Protein AF-A0A6A5HH92-F1 (afdb_monomer)

Organism: Caenorhabditis remanei (NCBI:txid31234)

Sequence (355 aa):
MFSQVVAVDRKRSEPITKNFGNFLCYDWSLTINKLDSDNNRELLEFRLFSECTSNVPDSLKLEVEAEISISEYRKYNCSNGCYVNVCRKKHEGEETMFQVEFQIDPNSQFSTIRVDINAIKVVGVPVDYPNFSPTVKLDVGGTIFHTTEQCLEGRIKTHYEIEKYKFKLEHNNKADTDGQVKEMDPVFYDRDPKHFRLILNFLRDGKVGLPDSDKEVEEILEEAKFYDLIELSNYCTDHLSRKSSRNSTPVVDIVQLDIGGTIFKTTKSTLTRFNGMFKTMLDNEISVKKQDFESIFIDRSPKHFDIILNFMRDGDVELPETNRELREVSKEAQYYLLGGLVEKCENYIDNIVVA

Nearest PDB structures (foldseek):
  4uij-assembly4_D  TM=9.312E-01  e=1.491E-09  Homo sapiens
  5fta-assembly1_D  TM=9.202E-01  e=1.328E-09  Homo sapiens
  6ocr-assembly2_F  TM=8.565E-01  e=1.521E-06  Homo sapiens
  6m8r-assembly1_F  TM=8.364E-01  e=3.830E-06  Homo sapiens
  8pnr-assembly2_E  TM=8.504E-01  e=6.079E-06  Homo sapiens

Structure (mmCIF, N/CA/C/O backbone):
data_AF-A0A6A5HH92-F1
#
_entry.id   AF-A0A6A5HH92-F1
#
loop_
_atom_site.group_PDB
_atom_site.id
_atom_site.type_symbol
_atom_site.label_atom_id
_atom_site.label_alt_id
_atom_site.label_comp_id
_atom_site.label_asym_id
_atom_site.label_entity_id
_atom_site.label_seq_id
_atom_site.pdbx_PDB_ins_code
_atom_site.Cartn_x
_atom_site.Cartn_y
_atom_site.Cartn_z
_atom_site.occupancy
_atom_site.B_iso_or_equiv
_atom_site.auth_seq_id
_atom_site.auth_comp_id
_atom_site.auth_asym_id
_atom_site.auth_atom_id
_atom_site.pdbx_PDB_model_num
ATOM 1 N N . MET A 1 1 ? 15.478 10.715 -13.784 1.00 59.47 1 MET A N 1
ATOM 2 C CA . MET A 1 1 ? 15.392 10.428 -15.231 1.00 59.47 1 MET A CA 1
ATOM 3 C C . MET A 1 1 ? 14.868 9.010 -15.419 1.00 59.47 1 MET A C 1
ATOM 5 O O . MET A 1 1 ? 15.337 8.114 -14.729 1.00 59.47 1 MET A O 1
ATOM 9 N N . PHE A 1 2 ? 13.901 8.822 -16.312 1.00 68.12 2 PHE A N 1
ATOM 10 C CA . PHE A 1 2 ? 13.351 7.530 -16.733 1.00 68.12 2 PHE A CA 1
ATOM 11 C C . PHE A 1 2 ? 13.940 7.190 -18.086 1.00 68.12 2 PHE A C 1
ATOM 13 O O . PHE A 1 2 ? 14.070 8.079 -18.917 1.00 68.12 2 PHE A O 1
ATOM 20 N N . SER A 1 3 ? 14.288 5.928 -18.308 1.00 70.94 3 SER A N 1
ATOM 21 C CA . SER A 1 3 ? 14.801 5.453 -19.590 1.00 70.94 3 SER A CA 1
ATOM 22 C C . SER A 1 3 ? 14.057 4.192 -19.983 1.00 70.94 3 SER A C 1
ATOM 24 O O . SER A 1 3 ? 13.930 3.265 -19.180 1.00 70.94 3 SER A O 1
ATOM 26 N N . GLN A 1 4 ? 13.564 4.140 -21.215 1.00 72.50 4 GLN A N 1
ATOM 27 C CA . GLN A 1 4 ? 12.938 2.946 -21.758 1.00 72.50 4 GLN A CA 1
ATOM 28 C C . GLN A 1 4 ? 13.406 2.695 -23.184 1.00 72.50 4 GLN A C 1
ATOM 30 O O . GLN A 1 4 ? 13.544 3.612 -23.990 1.00 72.50 4 GLN A O 1
ATOM 35 N N . VAL A 1 5 ? 13.617 1.422 -23.502 1.00 76.94 5 VAL A N 1
ATOM 36 C CA . VAL A 1 5 ? 13.904 0.976 -24.864 1.00 76.94 5 VAL A CA 1
ATOM 37 C C . VAL A 1 5 ? 12.621 0.441 -25.486 1.00 76.94 5 VAL A C 1
ATOM 39 O O . VAL A 1 5 ? 11.949 -0.424 -24.920 1.00 76.94 5 VAL A O 1
ATOM 42 N N . VAL A 1 6 ? 12.289 0.960 -26.661 1.00 78.69 6 VAL A N 1
ATOM 43 C CA . VAL A 1 6 ? 11.117 0.601 -27.449 1.00 78.69 6 VAL A CA 1
ATOM 44 C C . VAL A 1 6 ? 11.594 0.091 -28.803 1.00 78.69 6 VAL A C 1
ATOM 46 O O . VAL A 1 6 ? 12.287 0.788 -29.540 1.00 78.69 6 VAL A O 1
ATOM 49 N N . ALA A 1 7 ? 11.223 -1.145 -29.129 1.00 80.44 7 ALA A N 1
ATOM 50 C CA . ALA A 1 7 ? 11.380 -1.674 -30.475 1.00 80.44 7 ALA A CA 1
ATOM 51 C C . ALA A 1 7 ? 10.161 -1.267 -31.310 1.00 80.44 7 ALA A C 1
ATOM 53 O O . ALA A 1 7 ? 9.026 -1.586 -30.946 1.00 80.44 7 ALA A O 1
ATOM 54 N N . VAL A 1 8 ? 10.401 -0.569 -32.415 1.00 81.75 8 VAL A N 1
ATOM 55 C CA . VAL A 1 8 ? 9.380 -0.169 -33.385 1.00 81.75 8 VAL A CA 1
ATOM 56 C C . VAL A 1 8 ? 9.476 -1.107 -34.585 1.00 81.75 8 VAL A C 1
ATOM 58 O O . VAL A 1 8 ? 10.502 -1.164 -35.262 1.00 81.75 8 VAL A O 1
ATOM 61 N N . ASP A 1 9 ? 8.422 -1.891 -34.817 1.00 80.50 9 ASP A N 1
ATOM 62 C CA . ASP A 1 9 ? 8.315 -2.749 -36.000 1.00 80.50 9 ASP A CA 1
ATOM 63 C C . ASP A 1 9 ? 7.963 -1.897 -37.220 1.00 80.50 9 ASP A C 1
ATOM 65 O O . ASP A 1 9 ? 6.902 -1.271 -37.263 1.00 80.50 9 ASP A O 1
ATOM 69 N N . ARG A 1 10 ? 8.828 -1.914 -38.239 1.00 73.38 10 ARG A N 1
ATOM 70 C CA . ARG A 1 10 ? 8.655 -1.105 -39.452 1.00 73.38 10 ARG A CA 1
ATOM 71 C C . ARG A 1 10 ? 7.398 -1.467 -40.241 1.00 73.38 10 ARG A C 1
ATOM 73 O O . ARG A 1 10 ? 6.910 -0.627 -40.996 1.00 73.38 10 ARG A O 1
ATOM 80 N N . LYS A 1 11 ? 6.890 -2.698 -40.117 1.00 74.19 11 LYS A N 1
ATOM 81 C CA . LYS A 1 11 ? 5.692 -3.165 -40.837 1.00 74.19 11 LYS A CA 1
ATOM 82 C C . LYS A 1 11 ? 4.394 -2.855 -40.099 1.00 74.19 11 LYS A C 1
ATOM 84 O O . LYS A 1 11 ? 3.320 -3.026 -40.672 1.00 74.19 11 LYS A O 1
ATOM 89 N N . ARG A 1 12 ? 4.476 -2.426 -38.840 1.00 78.94 12 ARG A N 1
ATOM 90 C CA . ARG A 1 12 ? 3.305 -2.107 -38.031 1.00 78.94 12 ARG A CA 1
ATOM 91 C C . ARG A 1 12 ? 2.810 -0.700 -38.363 1.00 78.94 12 ARG A C 1
ATOM 93 O O . ARG A 1 12 ? 3.577 0.255 -38.331 1.00 78.94 12 ARG A O 1
ATOM 100 N N . SER A 1 13 ? 1.519 -0.582 -38.665 1.00 75.62 13 SER A N 1
ATOM 101 C CA . SER A 1 13 ? 0.846 0.701 -38.920 1.00 75.62 13 SER A CA 1
ATOM 102 C C . SER A 1 13 ? 0.138 1.271 -37.689 1.00 75.62 13 SER A C 1
ATOM 104 O O . SER A 1 13 ? -0.263 2.428 -37.689 1.00 75.62 13 SER A O 1
ATOM 106 N N . GLU A 1 14 ? -0.064 0.457 -36.653 1.00 86.19 14 GLU A N 1
ATOM 107 C CA . GLU A 1 14 ? -0.729 0.884 -35.424 1.00 86.19 14 GLU A CA 1
ATOM 108 C C . GLU A 1 14 ? 0.204 1.687 -34.505 1.00 86.19 14 GLU A C 1
ATOM 110 O O . GLU A 1 14 ? 1.391 1.355 -34.406 1.00 86.19 14 GLU A O 1
ATOM 115 N N . PRO A 1 15 ? -0.341 2.663 -33.757 1.00 89.06 15 PRO A N 1
ATOM 116 C CA . PRO A 1 15 ? 0.374 3.347 -32.689 1.00 89.06 15 PRO A CA 1
ATOM 117 C C . PRO A 1 15 ? 0.961 2.391 -31.646 1.00 89.06 15 PRO A C 1
ATOM 119 O O . PRO A 1 15 ? 0.341 1.398 -31.254 1.00 89.06 15 PRO A O 1
ATOM 122 N N . ILE A 1 16 ? 2.149 2.723 -31.146 1.00 88.69 16 ILE A N 1
ATOM 123 C CA . ILE A 1 16 ? 2.786 2.018 -30.033 1.00 88.69 16 ILE A CA 1
ATOM 124 C C . ILE A 1 16 ? 2.658 2.885 -28.788 1.00 88.69 16 ILE A C 1
ATOM 126 O O . ILE A 1 16 ? 3.316 3.917 -28.687 1.00 88.69 16 ILE A O 1
ATOM 130 N N . THR A 1 17 ? 1.863 2.437 -27.819 1.00 86.94 17 THR A N 1
ATOM 131 C CA . THR A 1 17 ? 1.752 3.098 -26.514 1.00 86.94 17 THR A CA 1
ATOM 132 C C . THR A 1 17 ? 2.584 2.371 -25.465 1.00 86.94 17 THR A C 1
ATOM 134 O O . THR A 1 17 ? 2.574 1.139 -25.360 1.00 86.94 17 THR A O 1
ATOM 137 N N . LYS A 1 18 ? 3.320 3.146 -24.675 1.00 81.25 18 LYS A N 1
ATOM 138 C CA . LYS A 1 18 ? 4.134 2.683 -23.559 1.00 81.25 18 LYS A CA 1
ATOM 139 C C . LYS A 1 18 ? 3.818 3.495 -22.317 1.00 81.25 18 LYS A C 1
ATOM 141 O O . LYS A 1 18 ? 4.005 4.705 -22.300 1.00 81.25 18 LYS A O 1
ATOM 146 N N . ASN A 1 19 ? 3.392 2.798 -21.272 1.00 80.62 19 ASN A N 1
ATOM 147 C CA . ASN A 1 19 ? 3.223 3.378 -19.948 1.00 80.62 19 ASN A CA 1
ATOM 148 C C . ASN A 1 19 ? 4.539 3.233 -19.185 1.00 80.62 19 ASN A C 1
ATOM 150 O O . ASN A 1 19 ? 5.087 2.130 -19.095 1.00 80.62 19 ASN A O 1
ATOM 154 N N . PHE A 1 20 ? 5.042 4.339 -18.648 1.00 69.69 20 PHE A N 1
ATOM 155 C CA . PHE A 1 20 ? 6.238 4.352 -17.804 1.00 69.69 20 PHE A CA 1
ATOM 156 C C . PHE A 1 20 ? 5.896 4.247 -16.315 1.00 69.69 20 PHE A C 1
ATOM 158 O O . PHE A 1 20 ? 6.779 3.954 -15.513 1.00 69.69 20 PHE A O 1
ATOM 165 N N . GLY A 1 21 ? 4.616 4.410 -15.966 1.00 66.50 21 GLY A N 1
ATOM 166 C CA . GLY A 1 21 ? 4.120 4.333 -14.596 1.00 66.50 21 GLY A CA 1
ATOM 167 C C . GLY A 1 21 ? 4.255 5.658 -13.851 1.00 66.50 21 GLY A C 1
ATOM 168 O O . GLY A 1 21 ? 4.528 6.700 -14.453 1.00 66.50 21 GLY A O 1
ATOM 169 N N . ASN A 1 22 ? 4.049 5.593 -12.537 1.00 69.69 22 ASN A N 1
ATOM 170 C CA . ASN A 1 22 ? 4.042 6.768 -11.681 1.00 69.69 22 ASN A CA 1
ATOM 171 C C . ASN A 1 22 ? 5.462 7.243 -11.361 1.00 69.69 22 ASN A C 1
ATOM 173 O O . ASN A 1 22 ? 6.289 6.479 -10.859 1.00 69.69 22 ASN A O 1
ATOM 177 N N . PHE A 1 23 ? 5.729 8.522 -11.603 1.00 65.56 23 PHE A N 1
ATOM 178 C CA . PHE A 1 23 ? 6.937 9.198 -11.164 1.00 65.56 23 PHE A CA 1
ATOM 179 C C . PHE A 1 23 ? 6.660 10.653 -10.807 1.00 65.56 23 PHE A C 1
ATOM 181 O O . PHE A 1 23 ? 6.056 11.388 -11.587 1.00 65.56 23 PHE A O 1
ATOM 188 N N . LEU A 1 24 ? 7.166 11.081 -9.644 1.00 66.50 24 LEU A N 1
ATOM 189 C CA . LEU A 1 24 ? 7.018 12.446 -9.132 1.00 66.50 24 LEU A CA 1
ATOM 190 C C . LEU A 1 24 ? 5.562 12.930 -9.104 1.00 66.50 24 LEU A C 1
ATOM 192 O O . LEU A 1 24 ? 5.291 14.083 -9.419 1.00 66.50 24 LEU A O 1
ATOM 196 N N . CYS A 1 25 ? 4.636 12.055 -8.704 1.00 70.69 25 CYS A N 1
ATOM 197 C CA . CYS A 1 25 ? 3.194 12.322 -8.683 1.00 70.69 25 CYS A CA 1
ATOM 198 C C . CYS A 1 25 ? 2.526 12.441 -10.060 1.00 70.69 25 CYS A C 1
ATOM 200 O O . CYS A 1 25 ? 1.400 12.932 -10.130 1.00 70.69 25 CYS A O 1
ATOM 202 N N . TYR A 1 26 ? 3.191 12.020 -11.135 1.00 79.44 26 TYR A N 1
ATOM 203 C CA . TYR A 1 26 ? 2.610 11.979 -12.472 1.00 79.44 26 TYR A CA 1
ATOM 204 C C . TYR A 1 26 ? 2.675 10.567 -13.042 1.00 79.44 26 TYR A C 1
ATOM 206 O O . TYR A 1 26 ? 3.716 9.915 -12.963 1.00 79.44 26 TYR A O 1
ATOM 214 N N . ASP A 1 27 ? 1.587 10.109 -13.648 1.00 82.44 27 ASP A N 1
ATOM 215 C CA . ASP A 1 27 ? 1.601 8.927 -14.501 1.00 82.44 27 ASP A CA 1
ATOM 216 C C . ASP A 1 27 ? 2.043 9.333 -15.904 1.00 82.44 27 ASP A C 1
ATOM 218 O O . ASP A 1 27 ? 1.435 10.190 -16.546 1.00 82.44 27 ASP A O 1
ATOM 222 N N . TRP A 1 28 ? 3.134 8.724 -16.371 1.00 84.81 28 TRP A N 1
ATOM 223 C CA . TRP A 1 28 ? 3.738 9.052 -17.659 1.00 84.81 28 TRP A CA 1
ATOM 224 C C . TRP A 1 28 ? 3.419 7.984 -18.698 1.00 84.81 28 TRP A C 1
ATOM 226 O O . TRP A 1 28 ? 3.597 6.782 -18.459 1.00 84.81 28 TRP A O 1
ATOM 236 N N . SER A 1 29 ? 3.038 8.416 -19.898 1.00 87.94 29 SER A N 1
ATOM 237 C CA . SER A 1 29 ? 2.882 7.521 -21.044 1.00 87.94 29 SER A CA 1
ATOM 238 C C . SER A 1 29 ? 3.353 8.169 -22.339 1.00 87.94 29 SER A C 1
ATOM 240 O O . SER A 1 29 ? 3.260 9.376 -22.517 1.00 87.94 29 SER A O 1
ATOM 242 N N . LEU A 1 30 ? 3.884 7.363 -23.252 1.00 89.88 30 LEU A N 1
ATOM 243 C CA . LEU A 1 30 ? 4.296 7.789 -24.582 1.00 89.88 30 LEU A CA 1
ATOM 244 C C . LEU A 1 30 ? 3.521 7.003 -25.623 1.00 89.88 30 LEU A C 1
ATOM 246 O O . LEU A 1 30 ? 3.488 5.775 -25.579 1.00 89.88 30 LEU A O 1
ATOM 250 N N . THR A 1 31 ? 2.989 7.709 -26.609 1.00 92.00 31 THR A N 1
ATOM 251 C CA . THR A 1 31 ? 2.472 7.112 -27.835 1.00 92.00 31 THR A CA 1
ATOM 252 C C . THR A 1 31 ? 3.370 7.486 -29.005 1.00 92.00 31 THR A C 1
ATOM 254 O O . THR A 1 31 ? 3.710 8.652 -29.189 1.00 92.00 31 THR A O 1
ATOM 257 N N . ILE A 1 32 ? 3.767 6.485 -29.784 1.00 91.56 32 ILE A N 1
ATOM 258 C CA . ILE A 1 32 ? 4.578 6.641 -30.989 1.00 91.56 32 ILE A CA 1
ATOM 259 C C . ILE A 1 32 ? 3.703 6.284 -32.186 1.00 91.56 32 ILE A C 1
ATOM 261 O O . ILE A 1 32 ? 3.254 5.143 -32.307 1.00 91.56 32 ILE A O 1
ATOM 265 N N . ASN A 1 33 ? 3.482 7.251 -33.069 1.00 90.88 33 ASN A N 1
ATOM 266 C CA . ASN A 1 33 ? 2.768 7.068 -34.324 1.00 90.88 33 ASN A CA 1
ATOM 267 C C . ASN A 1 33 ? 3.764 7.061 -35.478 1.00 90.88 33 ASN A C 1
ATOM 269 O O . ASN A 1 33 ? 4.664 7.897 -35.552 1.00 90.88 33 ASN A O 1
ATOM 273 N N . LYS A 1 34 ? 3.569 6.143 -36.417 1.00 88.06 34 LYS A N 1
ATOM 274 C CA . LYS A 1 34 ? 4.311 6.139 -37.670 1.00 88.06 34 LYS A CA 1
ATOM 275 C C . LYS A 1 34 ? 3.571 6.999 -38.689 1.00 88.06 34 LYS A C 1
ATOM 277 O O . LYS A 1 34 ? 2.415 6.712 -38.987 1.00 88.06 34 LYS A O 1
ATOM 282 N N . LEU A 1 35 ? 4.218 8.052 -39.186 1.00 85.94 35 LEU A N 1
ATOM 283 C CA . LEU A 1 35 ? 3.596 8.991 -40.125 1.00 85.94 35 LEU A CA 1
ATOM 284 C C . LEU A 1 35 ? 3.950 8.673 -41.572 1.00 85.94 35 LEU A C 1
ATOM 286 O O . LEU A 1 35 ? 3.063 8.553 -42.411 1.00 85.94 35 LEU A O 1
ATOM 290 N N . ASP A 1 36 ? 5.243 8.534 -41.849 1.00 77.31 36 ASP A N 1
ATOM 291 C CA . ASP A 1 36 ? 5.754 8.229 -43.181 1.00 77.31 36 ASP A CA 1
ATOM 292 C C . ASP A 1 36 ? 7.056 7.432 -43.062 1.00 77.31 36 ASP A C 1
ATOM 294 O O . ASP A 1 36 ? 7.790 7.545 -42.077 1.00 77.31 36 ASP A O 1
ATOM 298 N N . SER A 1 37 ? 7.347 6.589 -44.044 1.00 76.31 37 SER A N 1
ATOM 299 C CA . SER A 1 37 ? 8.629 5.896 -44.116 1.00 76.31 37 SER A CA 1
ATOM 300 C C . SER A 1 37 ? 8.965 5.519 -45.544 1.00 76.31 37 SER A C 1
ATOM 302 O O . SER A 1 37 ? 8.157 4.871 -46.212 1.00 76.31 37 SER A O 1
ATOM 304 N N . ASP A 1 38 ? 10.189 5.822 -45.961 1.00 76.50 38 ASP A N 1
ATOM 305 C CA . ASP A 1 38 ? 10.764 5.322 -47.203 1.00 76.50 38 ASP A CA 1
ATOM 306 C C . ASP A 1 38 ? 11.856 4.270 -46.920 1.00 76.50 38 ASP A C 1
ATOM 308 O O . ASP A 1 38 ? 12.008 3.762 -45.802 1.00 76.50 38 ASP A O 1
ATOM 312 N N . ASN A 1 39 ? 12.604 3.880 -47.955 1.00 71.19 39 ASN A N 1
ATOM 313 C CA . ASN A 1 39 ? 13.634 2.848 -47.828 1.00 71.19 39 ASN A CA 1
ATOM 314 C C . ASN A 1 39 ? 14.791 3.243 -46.894 1.00 71.19 39 ASN A C 1
ATOM 316 O O . ASN A 1 39 ? 15.454 2.349 -46.371 1.00 71.19 39 ASN A O 1
ATOM 320 N N . ASN A 1 40 ? 15.014 4.539 -46.675 1.00 76.50 40 ASN A N 1
ATOM 321 C CA . ASN A 1 40 ? 16.169 5.077 -45.962 1.00 76.50 40 ASN A CA 1
ATOM 322 C C . ASN A 1 40 ? 15.788 5.910 -44.730 1.00 76.50 40 ASN A C 1
ATOM 324 O O . ASN A 1 40 ? 16.674 6.230 -43.934 1.00 76.50 40 ASN A O 1
ATOM 328 N N . ARG A 1 41 ? 14.518 6.303 -44.570 1.00 82.75 41 ARG A N 1
ATOM 329 C CA . ARG A 1 41 ? 14.077 7.218 -43.511 1.00 82.75 41 ARG A CA 1
ATOM 330 C C . ARG A 1 41 ? 12.737 6.836 -42.897 1.00 82.75 41 ARG A C 1
ATOM 332 O O . ARG A 1 41 ? 11.831 6.388 -43.596 1.00 82.75 41 ARG A O 1
ATOM 339 N N . GLU A 1 42 ? 12.613 7.038 -41.585 1.00 86.38 42 GLU A N 1
ATOM 340 C CA . GLU A 1 42 ? 11.361 6.869 -40.832 1.00 86.38 42 GLU A CA 1
ATOM 341 C C . GLU A 1 42 ? 10.979 8.188 -40.173 1.00 86.38 42 GLU A C 1
ATOM 343 O O . GLU A 1 42 ? 11.776 8.740 -39.417 1.00 86.38 42 GLU A O 1
ATOM 348 N N . LEU A 1 43 ? 9.764 8.675 -40.418 1.00 88.81 43 LEU A N 1
ATOM 349 C CA . LEU A 1 43 ? 9.192 9.804 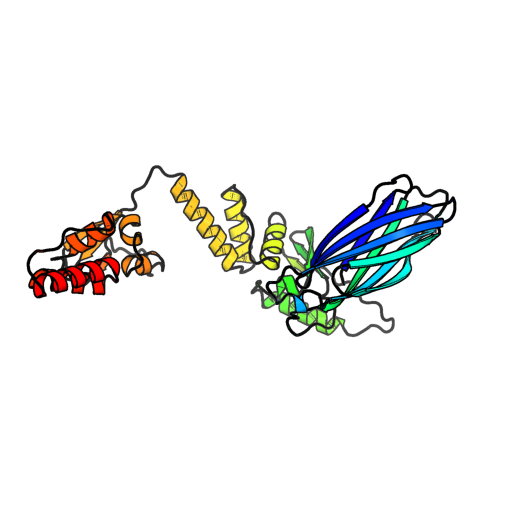-39.699 1.00 88.81 43 LEU A CA 1
ATOM 350 C C . LEU A 1 43 ? 8.213 9.284 -38.647 1.00 88.81 43 LEU A C 1
ATOM 352 O O . LEU A 1 43 ? 7.152 8.733 -38.966 1.00 88.81 43 LEU A O 1
ATOM 356 N N . LEU A 1 44 ? 8.577 9.481 -37.383 1.00 91.00 44 LEU A N 1
ATOM 357 C CA . LEU A 1 44 ? 7.772 9.084 -36.237 1.00 91.00 44 LEU A CA 1
ATOM 358 C C . LEU A 1 44 ? 7.292 10.321 -35.479 1.00 91.00 44 LEU A C 1
ATOM 360 O O . LEU A 1 44 ? 8.058 11.252 -35.232 1.00 91.00 44 LEU A O 1
ATOM 364 N N . GLU A 1 45 ? 6.027 10.310 -35.082 1.00 93.62 45 GLU A N 1
ATOM 365 C CA . GLU A 1 45 ? 5.443 11.271 -34.153 1.00 93.62 45 GLU A CA 1
ATOM 366 C C . GLU A 1 45 ? 5.422 10.675 -32.750 1.00 93.62 45 GLU A C 1
ATOM 368 O O . GLU A 1 45 ? 4.952 9.562 -32.534 1.00 93.62 45 GLU A O 1
ATOM 373 N N . PHE A 1 46 ? 5.907 11.444 -31.792 1.00 92.62 46 PHE A N 1
ATOM 374 C CA . PHE A 1 46 ? 5.941 11.118 -30.380 1.00 92.62 46 PHE A CA 1
ATOM 375 C C . PHE A 1 46 ? 4.952 12.022 -29.659 1.00 92.62 46 PHE A C 1
ATOM 377 O O . PHE A 1 46 ? 4.993 13.240 -29.829 1.00 92.62 46 PHE A O 1
ATOM 384 N N . ARG A 1 47 ? 4.084 11.427 -28.842 1.00 94.31 47 ARG A N 1
ATOM 385 C CA . ARG A 1 47 ? 3.171 12.124 -27.933 1.00 94.31 47 ARG A CA 1
ATOM 386 C C . ARG A 1 47 ? 3.438 11.655 -26.521 1.00 94.31 47 ARG A C 1
ATOM 388 O O . ARG A 1 47 ? 3.165 10.495 -26.208 1.00 94.31 47 ARG A O 1
ATOM 395 N N . LEU A 1 48 ? 4.026 12.520 -25.707 1.00 91.69 48 LEU A N 1
ATOM 396 C CA . LEU A 1 48 ? 4.226 12.260 -24.290 1.00 91.69 48 LEU A CA 1
ATOM 397 C C . LEU A 1 48 ? 3.068 12.856 -23.499 1.00 91.69 48 LEU A C 1
ATOM 399 O O . LEU A 1 48 ? 2.741 14.022 -23.690 1.00 91.69 48 LEU A O 1
ATOM 403 N N . PHE A 1 49 ? 2.517 12.060 -22.593 1.00 91.75 49 PHE A N 1
ATOM 404 C CA . PHE A 1 49 ? 1.476 12.442 -21.656 1.00 91.75 49 PHE A CA 1
ATOM 405 C C . PHE A 1 49 ? 1.997 12.349 -20.226 1.00 91.75 49 PHE A C 1
ATOM 407 O O . PHE A 1 49 ? 2.741 11.420 -19.886 1.00 91.75 49 PHE A O 1
ATOM 414 N N . SER A 1 50 ? 1.556 13.282 -19.391 1.00 89.12 50 SER A N 1
ATOM 415 C CA . SER A 1 50 ? 1.768 13.272 -17.948 1.00 89.12 50 SER A CA 1
ATOM 416 C C . SER A 1 50 ? 0.491 13.678 -17.225 1.00 89.12 50 SER A C 1
ATOM 418 O O . SER A 1 50 ? 0.030 14.809 -17.372 1.0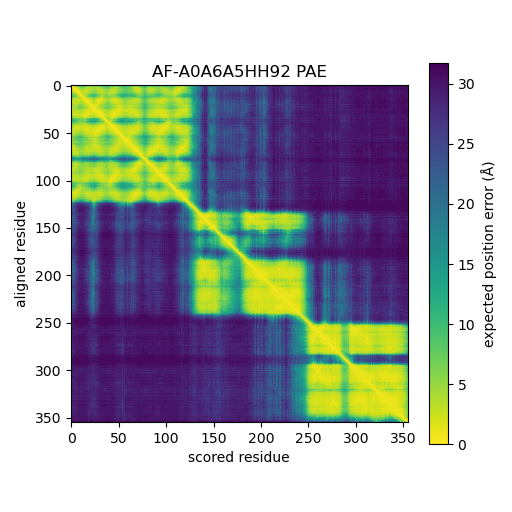0 89.12 50 SER A O 1
ATOM 420 N N . GLU A 1 51 ? -0.042 12.781 -16.402 1.00 87.12 51 GLU A N 1
ATOM 421 C CA . GLU A 1 51 ? -1.271 13.005 -15.639 1.00 87.12 51 GLU A CA 1
ATOM 422 C C . GLU A 1 51 ? -0.963 13.087 -14.141 1.00 87.12 51 GLU A C 1
ATOM 424 O O . GLU A 1 51 ? -0.393 12.157 -13.573 1.00 87.12 51 GLU A O 1
ATOM 429 N N . CYS A 1 52 ? -1.317 14.197 -13.483 1.00 82.38 52 CYS A N 1
ATOM 430 C CA . CYS A 1 52 ? -1.055 14.370 -12.053 1.00 82.38 52 CYS A CA 1
ATOM 431 C C . CYS A 1 52 ? -1.956 13.453 -11.213 1.00 82.38 52 CYS A C 1
ATOM 433 O O . CYS A 1 52 ? -3.175 13.618 -11.187 1.00 82.38 52 CYS A O 1
ATOM 435 N N . THR A 1 53 ? -1.355 12.542 -10.450 1.00 75.31 53 THR A N 1
ATOM 436 C CA . THR A 1 53 ? -2.062 11.602 -9.565 1.00 75.31 53 THR A CA 1
ATOM 437 C C . THR A 1 53 ? -2.243 12.132 -8.140 1.00 75.31 53 THR A C 1
ATOM 439 O O . THR A 1 53 ? -2.811 11.448 -7.288 1.00 75.31 53 THR A O 1
ATOM 442 N N . SER A 1 54 ? -1.728 13.328 -7.844 1.00 70.00 54 SER A N 1
ATOM 443 C CA . SER A 1 54 ? -1.772 13.931 -6.510 1.00 70.00 54 SER A CA 1
ATOM 444 C C . SER A 1 54 ? -3.013 14.790 -6.288 1.00 70.00 54 SER A C 1
ATOM 446 O O . SER A 1 54 ? -3.508 15.471 -7.185 1.00 70.00 54 SER A O 1
ATOM 448 N N . ASN A 1 55 ? -3.490 14.811 -5.041 1.00 69.44 55 ASN A N 1
ATOM 449 C CA . ASN A 1 55 ? -4.639 15.618 -4.634 1.00 69.44 55 ASN A CA 1
ATOM 450 C C . ASN A 1 55 ? -4.223 17.081 -4.373 1.00 69.44 55 ASN A C 1
ATOM 452 O O . ASN A 1 55 ? -4.120 17.518 -3.227 1.00 69.44 55 ASN A O 1
ATOM 456 N N . VAL A 1 56 ? -3.918 17.811 -5.450 1.00 67.75 56 VAL A N 1
ATOM 457 C CA . VAL A 1 56 ? -3.519 19.232 -5.451 1.00 67.75 56 VAL A CA 1
ATOM 458 C C . VAL A 1 56 ? -4.517 20.084 -6.257 1.00 67.75 56 VAL A C 1
ATOM 460 O O . VAL A 1 56 ? -5.240 19.530 -7.087 1.00 67.75 56 VAL A O 1
ATOM 463 N N . PRO A 1 57 ? -4.586 21.416 -6.047 1.00 73.06 57 PRO A N 1
ATOM 464 C CA . PRO A 1 57 ? -5.441 22.306 -6.840 1.00 73.06 57 PRO A CA 1
ATOM 465 C C . PRO A 1 57 ? -5.201 22.179 -8.352 1.00 73.06 57 PRO A C 1
ATOM 467 O O . PRO A 1 57 ? -4.057 22.040 -8.783 1.00 73.06 57 PRO A O 1
ATOM 470 N N . ASP A 1 58 ? -6.255 22.297 -9.165 1.00 74.12 58 ASP A N 1
ATOM 471 C CA . ASP A 1 58 ? -6.176 22.074 -10.621 1.00 74.12 58 ASP A CA 1
ATOM 472 C C . ASP A 1 58 ? -5.180 23.001 -11.330 1.00 74.12 58 ASP A C 1
ATOM 474 O O . ASP A 1 58 ? -4.495 22.576 -12.256 1.00 74.12 58 ASP A O 1
ATOM 478 N N . SER A 1 59 ? -5.011 24.236 -10.844 1.00 74.62 59 SER A N 1
ATOM 479 C CA . SER A 1 59 ? -4.021 25.183 -11.377 1.00 74.62 59 SER A CA 1
ATOM 480 C C . SER A 1 59 ? -2.577 24.696 -11.242 1.00 74.62 59 SER A C 1
ATOM 482 O O . SER A 1 59 ? -1.700 25.184 -11.942 1.00 74.62 59 SER A O 1
ATOM 484 N N . LEU A 1 60 ? -2.320 23.768 -10.319 1.00 70.38 60 LEU A N 1
ATOM 485 C CA . LEU A 1 60 ? -1.002 23.209 -10.051 1.00 70.38 60 LEU A CA 1
ATOM 486 C C . LEU A 1 60 ? -0.804 21.840 -10.718 1.00 70.38 60 LEU A C 1
ATOM 488 O O . LEU A 1 60 ? 0.328 21.428 -10.930 1.00 70.38 60 LEU A O 1
ATOM 492 N N . LYS A 1 61 ? -1.865 21.144 -11.137 1.00 72.94 61 LYS A N 1
ATOM 493 C CA . LYS A 1 61 ? -1.736 19.848 -11.835 1.00 72.94 61 LYS A CA 1
ATOM 494 C C . LYS A 1 61 ? -1.023 19.938 -13.189 1.00 72.94 61 LYS A C 1
ATOM 496 O O . LYS A 1 61 ? -0.632 18.913 -13.730 1.00 72.94 61 LYS A O 1
ATOM 501 N N . LEU A 1 62 ? -0.871 21.146 -13.730 1.00 79.44 62 LEU A N 1
ATOM 502 C CA . LEU A 1 62 ? -0.209 21.406 -15.008 1.00 79.44 62 LEU A CA 1
ATOM 503 C C . LEU A 1 62 ? 1.229 21.920 -14.858 1.00 79.44 62 LEU A C 1
ATOM 505 O O . LEU A 1 62 ? 1.913 22.076 -15.867 1.00 79.44 62 LEU A O 1
ATOM 509 N N . GLU A 1 63 ? 1.725 22.179 -13.641 1.00 80.00 63 GLU A N 1
ATOM 510 C CA . GLU A 1 63 ? 3.112 22.640 -13.474 1.00 80.00 63 GLU A CA 1
ATOM 511 C C . GLU A 1 63 ? 4.074 21.449 -13.406 1.00 80.00 63 GLU A C 1
ATOM 513 O O . GLU A 1 63 ? 4.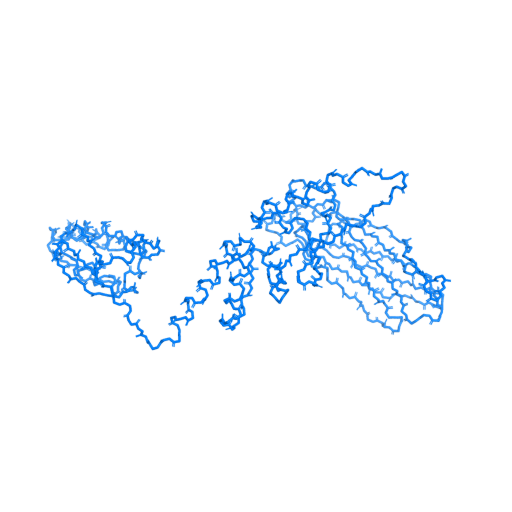646 21.099 -12.368 1.00 80.00 63 GLU A O 1
ATOM 518 N N . VAL A 1 64 ? 4.246 20.834 -14.569 1.00 81.81 64 VAL A N 1
ATOM 519 C CA . VAL A 1 64 ? 5.245 19.814 -14.857 1.00 81.81 64 VAL A CA 1
ATOM 520 C C . VAL A 1 64 ? 6.089 20.266 -16.041 1.00 81.81 64 VAL A C 1
ATOM 522 O O . VAL A 1 64 ? 5.579 20.775 -17.035 1.00 81.81 64 VAL A O 1
ATOM 525 N N . GLU A 1 65 ? 7.395 20.082 -15.913 1.00 80.31 65 GLU A N 1
ATOM 526 C CA . GLU A 1 65 ? 8.404 20.384 -16.912 1.00 80.31 65 GLU A CA 1
ATOM 527 C C . GLU A 1 65 ? 9.382 19.213 -16.980 1.00 80.31 65 GLU A C 1
ATOM 529 O O . GLU A 1 65 ? 9.901 18.778 -15.949 1.00 80.31 65 GLU A O 1
ATOM 534 N N . ALA A 1 66 ? 9.668 18.705 -18.174 1.00 80.62 66 ALA A N 1
ATOM 535 C CA . ALA A 1 66 ? 10.655 17.649 -18.378 1.00 80.62 66 ALA A CA 1
ATOM 536 C C . ALA A 1 66 ? 11.418 17.832 -19.695 1.00 80.62 66 ALA A C 1
ATOM 538 O O . ALA A 1 66 ? 10.969 18.517 -20.606 1.00 80.62 66 ALA A O 1
ATOM 539 N N . GLU A 1 67 ? 12.578 17.199 -19.816 1.00 83.81 67 GLU A N 1
ATOM 540 C CA . GLU A 1 67 ? 13.313 17.057 -21.068 1.00 83.81 67 GLU A CA 1
ATOM 541 C C . GLU A 1 67 ? 13.222 15.613 -21.550 1.00 83.81 67 GLU A C 1
ATOM 543 O O . GLU A 1 67 ? 13.624 14.679 -20.860 1.00 83.81 67 GLU A O 1
ATOM 548 N N . ILE A 1 68 ? 12.715 15.434 -22.758 1.00 85.25 68 ILE A N 1
ATOM 549 C CA . ILE A 1 68 ? 12.655 14.165 -23.462 1.00 85.25 68 ILE A CA 1
ATOM 550 C C . ILE A 1 68 ? 13.854 14.097 -24.392 1.00 85.25 68 ILE A C 1
ATOM 552 O O . ILE A 1 68 ? 14.083 15.009 -25.183 1.00 85.25 68 ILE A O 1
ATOM 556 N N . SER A 1 69 ? 14.602 13.009 -24.332 1.00 83.75 69 SER A N 1
ATOM 557 C CA . SER A 1 69 ? 15.688 12.695 -25.245 1.00 83.75 69 SER A CA 1
ATOM 558 C C . SER A 1 69 ? 15.371 11.396 -25.975 1.00 83.75 69 SER A C 1
ATOM 560 O O . SER A 1 69 ? 15.081 10.377 -25.356 1.00 83.75 69 SER A O 1
ATOM 562 N N . ILE A 1 70 ? 15.424 11.431 -27.302 1.00 85.44 70 ILE A N 1
ATOM 563 C CA . ILE A 1 70 ? 15.212 10.266 -28.154 1.00 85.44 70 ILE A CA 1
ATOM 564 C C . ILE A 1 70 ? 16.547 9.869 -28.752 1.00 85.44 70 ILE A C 1
ATOM 566 O O . ILE A 1 70 ? 17.234 10.697 -29.351 1.00 85.44 70 ILE A O 1
ATOM 570 N N . SER A 1 71 ? 16.907 8.601 -28.593 1.00 81.50 71 SER A N 1
ATOM 571 C CA . SER A 1 71 ? 18.145 8.050 -29.122 1.00 81.50 71 SER A CA 1
ATOM 572 C C . SER A 1 71 ? 17.876 6.824 -29.981 1.00 81.50 71 SER A C 1
ATOM 574 O O . SER A 1 71 ? 17.097 5.948 -29.623 1.00 81.50 71 SER A O 1
ATOM 576 N N . GLU A 1 72 ? 18.560 6.741 -31.108 1.00 83.31 72 GLU A N 1
ATOM 577 C CA . GLU A 1 72 ? 18.479 5.638 -32.056 1.00 83.31 72 GLU A CA 1
ATOM 578 C C . GLU A 1 72 ? 19.646 4.679 -31.838 1.00 83.31 72 GLU A C 1
ATOM 580 O O . GLU A 1 72 ? 20.794 5.117 -31.733 1.00 83.31 72 GLU A O 1
ATOM 585 N N . TYR A 1 73 ? 19.384 3.374 -31.791 1.00 80.31 73 TYR A N 1
ATOM 586 C CA . TYR A 1 73 ? 20.461 2.392 -31.785 1.00 80.31 73 TYR A CA 1
ATOM 587 C C . TYR A 1 73 ? 21.051 2.218 -33.188 1.00 80.31 73 TYR A C 1
ATOM 589 O O . TYR A 1 73 ? 20.382 1.720 -34.093 1.00 80.31 73 TYR A O 1
ATOM 597 N N . ARG A 1 74 ? 22.329 2.565 -33.359 1.00 78.88 74 ARG A N 1
ATOM 598 C CA . ARG A 1 74 ? 23.077 2.375 -34.607 1.00 78.88 74 ARG A CA 1
ATOM 599 C C . ARG A 1 74 ? 24.100 1.267 -34.453 1.00 78.88 74 ARG A C 1
ATOM 601 O O . ARG A 1 74 ? 24.929 1.283 -33.542 1.00 78.88 74 ARG A O 1
ATOM 608 N N . LYS A 1 75 ? 24.051 0.305 -35.372 1.00 72.38 75 LYS A N 1
ATOM 609 C CA . LYS A 1 75 ? 24.975 -0.827 -35.425 1.00 72.38 75 LYS A CA 1
ATOM 610 C C . LYS A 1 75 ? 26.114 -0.514 -36.396 1.00 72.38 75 LYS A C 1
ATOM 612 O O . LYS A 1 75 ? 25.858 -0.175 -37.544 1.00 72.38 75 LYS A O 1
ATOM 617 N N . TYR A 1 76 ? 27.361 -0.635 -35.941 1.00 68.62 76 TYR A N 1
ATOM 618 C CA . TYR A 1 76 ? 28.545 -0.374 -36.774 1.00 68.62 76 TYR A CA 1
ATOM 619 C C . TYR A 1 76 ? 29.140 -1.662 -37.359 1.00 68.62 76 TYR A C 1
ATOM 621 O O . TYR A 1 76 ? 29.762 -1.632 -38.416 1.00 68.62 76 TYR A O 1
ATOM 629 N N . ASN A 1 77 ? 28.969 -2.799 -36.674 1.00 66.38 77 ASN A N 1
ATOM 630 C CA . ASN A 1 77 ? 29.409 -4.127 -37.115 1.00 66.38 77 ASN A CA 1
ATOM 631 C C . ASN A 1 77 ? 28.591 -5.235 -36.413 1.00 66.38 77 ASN A C 1
ATOM 633 O O . ASN A 1 77 ? 27.704 -4.938 -35.617 1.00 66.38 77 ASN A O 1
ATOM 637 N N . CYS A 1 78 ? 28.863 -6.517 -36.690 1.00 57.25 78 CYS A N 1
ATOM 638 C CA . CYS A 1 78 ? 28.059 -7.651 -36.203 1.00 57.25 78 CYS A CA 1
ATOM 639 C C . CYS A 1 78 ? 27.873 -7.712 -34.673 1.00 57.25 78 CYS A C 1
ATOM 641 O O . CYS A 1 78 ? 26.840 -8.224 -34.232 1.00 57.25 78 CYS A O 1
ATOM 643 N N . SER A 1 79 ? 28.810 -7.159 -33.895 1.00 55.53 79 SER A N 1
ATOM 644 C CA . SER A 1 79 ? 28.887 -7.268 -32.431 1.00 55.53 79 SER A CA 1
ATOM 645 C C . SER A 1 79 ? 28.804 -5.935 -31.668 1.00 55.53 79 SER A C 1
ATOM 647 O O . SER A 1 79 ? 28.514 -5.968 -30.476 1.00 55.53 79 SER A O 1
ATOM 649 N N . ASN A 1 80 ? 28.981 -4.777 -32.319 1.00 62.34 80 ASN A N 1
ATOM 650 C CA . ASN A 1 80 ? 29.032 -3.461 -31.670 1.00 62.34 80 ASN A CA 1
ATOM 651 C C . ASN A 1 80 ? 28.035 -2.460 -32.283 1.00 62.34 80 ASN A C 1
ATOM 653 O O . ASN A 1 80 ? 27.923 -2.304 -33.504 1.00 62.34 80 ASN A O 1
ATOM 657 N N . GLY A 1 81 ? 27.376 -1.703 -31.409 1.00 72.12 81 GLY A N 1
ATOM 658 C CA . GLY A 1 81 ? 26.513 -0.571 -31.746 1.00 72.12 81 GLY A CA 1
ATOM 659 C C . GLY A 1 81 ? 26.310 0.338 -30.534 1.00 72.12 81 GLY A C 1
ATOM 660 O O . GLY A 1 81 ? 26.601 -0.068 -29.408 1.00 72.12 81 GLY A O 1
ATOM 661 N N . CYS A 1 82 ? 25.833 1.562 -30.746 1.00 75.69 82 CYS A N 1
ATOM 662 C CA . CYS A 1 82 ? 25.564 2.519 -29.670 1.00 75.69 82 CYS A CA 1
ATOM 663 C C . CYS A 1 82 ? 24.247 3.268 -29.896 1.00 75.69 82 CYS A C 1
ATOM 665 O O . CYS A 1 82 ? 23.698 3.265 -30.995 1.00 75.69 82 CYS A O 1
ATOM 667 N N . TYR A 1 83 ? 23.741 3.909 -28.843 1.00 77.38 83 TYR A N 1
ATOM 668 C CA . TYR A 1 83 ? 22.615 4.830 -28.958 1.00 77.38 83 TYR A CA 1
ATOM 669 C C . TYR A 1 83 ? 23.130 6.227 -29.295 1.00 77.38 83 TYR A C 1
ATOM 671 O O . TYR A 1 83 ? 23.962 6.773 -28.571 1.00 77.38 83 TYR A O 1
ATOM 679 N N . VAL A 1 84 ? 22.618 6.803 -30.375 1.00 75.44 84 VAL A N 1
ATOM 680 C CA . VAL A 1 84 ? 22.917 8.169 -30.804 1.00 75.44 84 VAL A CA 1
ATOM 681 C C . VAL A 1 84 ? 21.692 9.027 -30.534 1.00 75.44 84 VAL A C 1
ATOM 683 O O . VAL A 1 84 ? 20.608 8.707 -31.014 1.00 75.44 84 VAL A O 1
ATOM 686 N N . ASN A 1 85 ? 21.847 10.104 -29.764 1.00 79.69 85 ASN A N 1
ATOM 687 C CA . ASN A 1 85 ? 20.760 11.048 -29.522 1.00 79.69 85 ASN A CA 1
ATOM 688 C C . ASN A 1 85 ? 20.382 11.751 -30.836 1.00 79.69 85 ASN A C 1
ATOM 690 O O . ASN A 1 85 ? 21.243 12.325 -31.502 1.00 79.69 85 ASN A O 1
ATOM 694 N N . VAL A 1 86 ? 19.108 11.674 -31.207 1.00 84.88 86 VAL A N 1
ATOM 695 C CA . VAL A 1 86 ? 18.565 12.247 -32.447 1.00 84.88 86 VAL A CA 1
ATOM 696 C C . VAL A 1 86 ? 17.615 13.407 -32.186 1.00 84.88 86 VAL A C 1
ATOM 698 O O . VAL A 1 86 ? 17.437 14.262 -33.048 1.00 84.88 86 VAL A O 1
ATOM 701 N N . CYS A 1 87 ? 17.004 13.460 -31.003 1.00 85.19 87 CYS A N 1
ATOM 702 C CA . CYS A 1 87 ? 16.104 14.538 -30.637 1.00 85.19 87 CYS A CA 1
ATOM 703 C C . CYS A 1 87 ? 16.171 14.813 -29.141 1.00 85.19 87 CYS A C 1
ATOM 705 O O . CYS A 1 87 ? 16.329 13.903 -28.325 1.00 85.19 87 CYS A O 1
ATOM 707 N N . ARG A 1 88 ? 15.976 16.083 -28.801 1.00 84.94 88 ARG A N 1
ATOM 708 C CA . ARG A 1 88 ? 15.761 16.555 -27.446 1.00 84.94 88 ARG A CA 1
ATOM 709 C C . ARG A 1 88 ? 14.624 17.565 -27.460 1.00 84.94 88 ARG A C 1
ATOM 711 O O . ARG A 1 88 ? 14.665 18.524 -28.233 1.00 84.94 88 ARG A O 1
ATOM 718 N N . LYS A 1 89 ? 13.608 17.350 -26.632 1.00 88.19 89 LYS A N 1
ATOM 719 C CA . LYS A 1 89 ? 12.407 18.180 -26.591 1.00 88.19 89 LYS A CA 1
ATOM 720 C C . LYS A 1 89 ? 11.992 18.461 -25.157 1.00 88.19 89 LYS A C 1
ATOM 722 O O . LYS A 1 89 ? 12.025 17.576 -24.315 1.00 88.19 89 LYS A O 1
ATOM 727 N N . LYS A 1 90 ? 11.583 19.697 -24.895 1.00 86.31 90 LYS A N 1
ATOM 728 C CA . LYS A 1 90 ? 10.996 20.094 -23.619 1.00 86.31 90 LYS A CA 1
ATOM 729 C C . LYS A 1 90 ? 9.511 19.719 -23.591 1.00 86.31 90 LYS A C 1
ATOM 731 O O . LYS A 1 90 ? 8.816 19.985 -24.569 1.00 86.31 90 LYS A O 1
ATOM 736 N N . HIS A 1 91 ? 9.072 19.110 -22.497 1.00 88.44 91 HIS A N 1
ATOM 737 C CA . HIS A 1 91 ? 7.688 18.780 -22.169 1.00 88.44 91 HIS A CA 1
ATOM 738 C C . HIS A 1 91 ? 7.181 19.739 -21.102 1.00 88.44 91 HIS A C 1
ATOM 740 O O . HIS A 1 91 ? 7.862 19.922 -20.094 1.00 88.44 91 HIS A O 1
ATOM 746 N N . GLU A 1 92 ? 6.006 20.319 -21.319 1.00 86.75 92 GLU A N 1
ATOM 747 C CA . GLU A 1 92 ? 5.334 21.213 -20.373 1.00 86.75 92 GLU A CA 1
ATOM 748 C C . GLU A 1 92 ? 3.839 20.880 -20.328 1.00 86.75 92 GLU A C 1
ATOM 750 O O . GLU A 1 92 ? 3.205 20.738 -21.374 1.00 86.75 92 GLU A O 1
ATOM 755 N N . GLY A 1 93 ? 3.268 20.780 -19.127 1.00 86.38 93 GLY A N 1
ATOM 756 C CA . GLY A 1 93 ? 1.840 20.498 -18.953 1.00 86.38 93 GLY A CA 1
ATOM 757 C C . GLY A 1 93 ? 1.459 19.041 -19.224 1.00 86.38 93 GLY A C 1
ATOM 758 O O . GLY A 1 93 ? 2.229 18.128 -18.955 1.00 86.38 93 GLY A O 1
ATOM 759 N N . GLU A 1 94 ? 0.238 18.810 -19.706 1.00 88.31 94 GLU A N 1
ATOM 760 C CA . GLU A 1 94 ? -0.349 17.465 -19.807 1.00 88.31 94 GLU A CA 1
ATOM 761 C C . GLU A 1 94 ? 0.177 16.655 -20.999 1.00 88.31 94 GLU A C 1
ATOM 763 O O . GLU A 1 94 ? 0.442 15.462 -20.864 1.00 88.31 94 GLU A O 1
ATOM 768 N N . GLU A 1 95 ? 0.364 17.289 -22.158 1.00 93.56 95 GLU A N 1
ATOM 769 C CA . GLU A 1 95 ? 0.751 16.618 -23.401 1.00 93.56 95 GLU A CA 1
ATOM 770 C C . GLU A 1 95 ? 1.810 17.426 -24.155 1.00 93.56 95 GLU A C 1
ATOM 772 O O . GLU A 1 95 ? 1.699 18.641 -24.314 1.00 93.56 95 GLU A O 1
ATOM 777 N N . THR A 1 96 ? 2.816 16.738 -24.693 1.00 93.25 96 THR A N 1
ATOM 778 C CA . THR A 1 96 ? 3.744 17.307 -25.674 1.00 93.25 96 THR A CA 1
ATOM 779 C C . THR A 1 96 ? 3.878 16.388 -26.876 1.00 93.25 96 THR A C 1
ATOM 781 O O . THR A 1 96 ? 4.177 15.201 -26.744 1.00 93.25 96 THR A O 1
ATOM 784 N N . MET A 1 97 ? 3.722 16.965 -28.068 1.00 93.88 97 MET A N 1
ATOM 785 C CA . MET A 1 97 ? 3.840 16.264 -29.343 1.00 93.88 97 MET A CA 1
ATOM 786 C C . MET A 1 97 ? 4.996 16.815 -30.182 1.00 93.88 97 MET A C 1
ATOM 788 O O . MET A 1 97 ? 5.218 18.027 -30.254 1.00 93.88 97 MET A O 1
ATOM 792 N N . PHE A 1 98 ? 5.760 15.920 -30.806 1.00 92.44 98 PHE A N 1
ATOM 793 C CA . PHE A 1 98 ? 6.855 16.272 -31.707 1.00 92.44 98 PHE A CA 1
ATOM 794 C C . PHE A 1 98 ? 7.162 15.139 -32.688 1.00 92.44 98 PHE A C 1
ATOM 796 O O . PHE A 1 98 ? 6.841 13.981 -32.445 1.00 92.44 98 PHE A O 1
ATOM 803 N N . GLN A 1 99 ? 7.807 15.474 -33.804 1.00 93.44 99 GLN A N 1
ATOM 804 C CA . GLN A 1 99 ? 8.161 14.520 -34.854 1.00 93.44 99 GLN A CA 1
ATOM 805 C C . GLN A 1 99 ? 9.677 14.416 -34.986 1.00 93.44 99 GLN A C 1
ATOM 807 O O . GLN A 1 99 ? 10.387 15.416 -34.853 1.00 93.44 99 GLN A O 1
ATOM 812 N N . VAL A 1 100 ? 10.168 13.205 -35.233 1.00 90.06 100 VAL A N 1
ATOM 813 C CA . VAL A 1 100 ? 11.596 12.913 -35.380 1.00 90.06 100 VAL A CA 1
ATOM 814 C C . VAL A 1 100 ? 11.802 12.025 -36.597 1.00 90.06 100 VAL A C 1
ATOM 816 O O . VAL A 1 100 ? 11.101 11.030 -36.780 1.00 90.06 100 VAL A O 1
ATOM 819 N N . GLU A 1 101 ? 12.776 12.405 -37.417 1.00 88.62 101 GLU A N 1
ATOM 820 C CA . GLU A 1 101 ? 13.212 11.646 -38.584 1.00 88.62 101 GLU A CA 1
ATOM 821 C C . GLU A 1 101 ? 14.418 10.769 -38.211 1.00 88.62 101 GLU A C 1
ATOM 823 O O . GLU A 1 101 ? 15.391 11.244 -37.620 1.00 88.62 101 GLU A O 1
ATOM 828 N N . PHE A 1 102 ? 14.353 9.489 -38.562 1.00 83.81 102 PHE A N 1
ATOM 829 C CA . PHE A 1 102 ? 15.377 8.481 -38.288 1.00 83.81 102 PHE A CA 1
ATOM 830 C C . PHE A 1 102 ? 16.018 7.995 -39.580 1.00 83.81 102 PHE A C 1
ATOM 832 O O . PHE A 1 102 ? 15.352 7.919 -40.613 1.00 83.81 102 PHE A O 1
ATOM 839 N N . GLN A 1 103 ? 17.303 7.634 -39.523 1.00 77.81 103 GLN A N 1
ATOM 840 C CA . GLN A 1 103 ? 18.000 7.027 -40.656 1.00 77.81 103 GLN A CA 1
ATOM 841 C C . GLN A 1 103 ? 17.940 5.508 -40.533 1.00 77.81 103 GLN A C 1
ATOM 843 O O . GLN A 1 103 ? 18.547 4.930 -39.636 1.00 77.81 103 GLN A O 1
ATOM 848 N N . ILE A 1 104 ? 17.247 4.852 -41.460 1.00 74.31 104 ILE A N 1
ATOM 849 C CA . ILE A 1 104 ? 17.017 3.413 -41.378 1.00 74.31 104 ILE A CA 1
ATOM 850 C C . ILE A 1 104 ? 18.045 2.641 -42.208 1.00 74.31 104 ILE A C 1
ATOM 852 O O . ILE A 1 104 ? 18.310 2.983 -43.359 1.00 74.31 104 ILE A O 1
ATOM 856 N N . ASP A 1 105 ? 18.555 1.536 -41.655 1.00 73.25 105 ASP A N 1
ATOM 857 C CA . ASP A 1 105 ? 19.175 0.477 -42.456 1.00 73.25 105 ASP A CA 1
ATOM 858 C C . ASP A 1 105 ? 18.077 -0.250 -43.256 1.00 73.25 105 ASP A C 1
ATOM 860 O O . ASP A 1 105 ? 17.209 -0.888 -42.643 1.00 73.25 105 ASP A O 1
ATOM 864 N N . PRO A 1 106 ? 18.106 -0.219 -44.603 1.00 69.00 106 PRO A N 1
ATOM 865 C CA . PRO A 1 106 ? 17.097 -0.862 -45.440 1.00 69.00 106 PRO A CA 1
ATOM 866 C C . PRO A 1 106 ? 16.861 -2.338 -45.091 1.00 69.00 106 PRO A C 1
ATOM 868 O O . PRO A 1 106 ? 15.744 -2.826 -45.258 1.00 69.00 106 PRO A O 1
ATOM 871 N N . ASN A 1 107 ? 17.874 -3.026 -44.554 1.00 71.81 107 ASN A N 1
ATOM 872 C CA . ASN A 1 107 ? 17.827 -4.448 -44.218 1.00 71.81 107 ASN A CA 1
ATOM 873 C C . ASN A 1 107 ? 17.309 -4.742 -42.799 1.00 71.81 107 ASN A C 1
ATOM 875 O O . ASN A 1 107 ? 17.065 -5.906 -42.474 1.00 71.81 107 ASN A O 1
ATOM 879 N N . SER A 1 108 ? 17.136 -3.730 -41.940 1.00 72.44 108 SER A N 1
ATOM 880 C CA . SER A 1 108 ? 16.630 -3.932 -40.578 1.00 72.44 108 SER A CA 1
ATOM 881 C C . SER A 1 108 ? 15.106 -4.016 -40.555 1.00 72.44 108 SER A C 1
ATOM 883 O O . SER A 1 108 ? 14.421 -3.170 -41.127 1.00 72.44 108 SER A O 1
ATOM 885 N N . GLN A 1 109 ? 14.551 -5.004 -39.850 1.00 72.00 109 GLN A N 1
ATOM 886 C CA . GLN A 1 109 ? 13.102 -5.125 -39.648 1.00 72.00 109 GLN A CA 1
ATOM 887 C C . GLN A 1 109 ? 12.575 -4.201 -38.535 1.00 72.00 109 GLN A C 1
ATOM 889 O O . GLN A 1 109 ? 11.402 -3.829 -38.552 1.00 72.00 109 GLN A O 1
ATOM 894 N N . PHE A 1 110 ? 13.435 -3.811 -37.592 1.00 74.56 110 PHE A N 1
ATOM 895 C CA . PHE A 1 110 ? 13.059 -3.035 -36.411 1.00 74.56 110 PHE A CA 1
ATOM 896 C C . PHE A 1 110 ? 13.935 -1.791 -36.261 1.00 74.56 110 PHE A C 1
ATOM 898 O O . PHE A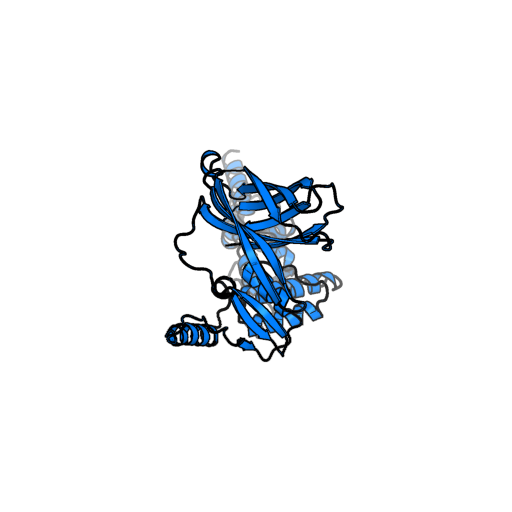 1 110 ? 15.141 -1.839 -36.521 1.00 74.56 110 PHE A O 1
ATOM 905 N N . SER A 1 111 ? 13.331 -0.717 -35.764 1.00 75.81 111 SER A N 1
ATOM 906 C CA . SER A 1 111 ? 14.027 0.467 -35.262 1.00 75.81 111 SER A CA 1
ATOM 907 C C . SER A 1 111 ? 14.042 0.382 -33.732 1.00 75.81 111 SER A C 1
ATOM 909 O O . SER A 1 111 ? 12.988 0.376 -33.095 1.00 75.81 111 SER A O 1
ATOM 911 N N . THR A 1 112 ? 15.222 0.263 -33.118 1.00 80.69 112 THR A N 1
ATOM 912 C CA . THR A 1 112 ? 15.345 0.236 -31.650 1.00 80.69 112 THR A CA 1
ATOM 913 C C . THR A 1 112 ? 15.618 1.641 -31.147 1.00 80.69 112 THR A C 1
ATOM 915 O O . THR A 1 112 ? 16.688 2.204 -31.383 1.00 80.69 112 THR A O 1
ATOM 918 N N . ILE A 1 113 ? 14.647 2.192 -30.431 1.00 83.19 113 ILE A N 1
ATOM 919 C CA . ILE A 1 113 ? 14.662 3.571 -29.960 1.00 83.19 113 ILE A CA 1
ATOM 920 C C . ILE A 1 113 ? 14.743 3.554 -28.439 1.00 83.19 113 ILE A C 1
ATOM 922 O O . ILE A 1 113 ? 14.037 2.801 -27.773 1.00 83.19 113 ILE A O 1
ATOM 926 N N . ARG A 1 114 ? 15.609 4.386 -27.874 1.00 80.12 114 ARG A N 1
ATOM 927 C CA . ARG A 1 114 ? 15.618 4.698 -26.450 1.00 80.12 114 ARG A CA 1
ATOM 928 C C . ARG A 1 114 ? 14.951 6.045 -26.242 1.00 80.12 114 ARG A C 1
ATOM 930 O O . ARG A 1 114 ? 15.289 7.013 -26.917 1.00 80.12 114 ARG A O 1
ATOM 937 N N . VAL A 1 115 ? 14.022 6.080 -25.303 1.00 82.00 115 VAL A N 1
ATOM 938 C CA . VAL A 1 115 ? 13.364 7.296 -24.846 1.00 82.00 115 VAL A CA 1
ATOM 939 C C . VAL A 1 115 ? 13.790 7.540 -23.414 1.00 82.00 115 VAL A C 1
ATOM 941 O O . VAL A 1 115 ? 13.573 6.695 -22.546 1.00 82.00 115 VAL A O 1
ATOM 944 N N . ASP A 1 116 ? 14.394 8.695 -23.189 1.00 76.94 116 ASP A N 1
ATOM 945 C CA . ASP A 1 116 ? 14.818 9.169 -21.883 1.00 76.94 116 ASP A CA 1
ATOM 946 C C . ASP A 1 116 ? 13.963 10.384 -21.503 1.00 76.94 116 ASP A C 1
ATOM 948 O O . ASP A 1 116 ? 13.837 11.316 -22.291 1.00 76.94 116 ASP A O 1
ATOM 952 N N . ILE A 1 117 ? 13.365 10.391 -20.313 1.00 76.19 117 ILE A N 1
ATOM 953 C CA . ILE A 1 117 ? 12.568 11.507 -19.787 1.00 76.19 117 ILE A CA 1
ATOM 954 C C . ILE A 1 117 ? 13.225 11.997 -18.504 1.00 76.19 117 ILE A C 1
ATOM 956 O O . ILE A 1 117 ? 13.366 11.260 -17.524 1.00 76.19 117 ILE A O 1
ATOM 960 N N . ASN A 1 118 ? 13.625 13.257 -18.487 1.00 74.38 118 ASN A N 1
ATOM 961 C CA . ASN A 1 118 ? 14.254 13.892 -17.348 1.00 74.38 118 ASN A CA 1
ATOM 962 C C . ASN A 1 118 ? 13.357 14.999 -16.801 1.00 74.38 118 ASN A C 1
ATOM 964 O O . ASN A 1 118 ? 13.284 16.070 -17.391 1.00 74.38 118 ASN A O 1
ATOM 968 N N . ALA A 1 119 ? 12.670 14.751 -15.686 1.00 69.56 119 ALA A N 1
ATOM 969 C CA . ALA A 1 119 ? 11.873 15.783 -15.032 1.00 69.56 119 ALA A CA 1
ATOM 970 C C . ALA A 1 119 ? 12.768 16.943 -14.563 1.00 69.56 119 ALA A C 1
ATOM 972 O O . ALA A 1 119 ? 13.800 16.722 -13.932 1.00 69.56 119 ALA A O 1
ATOM 973 N N . ILE A 1 120 ? 12.356 18.163 -14.895 1.00 67.56 120 ILE A N 1
ATOM 974 C CA . ILE A 1 120 ? 13.023 19.427 -14.567 1.00 67.56 120 ILE A CA 1
ATOM 975 C C . ILE A 1 120 ? 12.282 20.122 -13.421 1.00 67.56 120 ILE A C 1
ATOM 977 O O . ILE A 1 120 ? 12.908 20.600 -12.478 1.00 67.56 120 ILE A O 1
ATOM 981 N N . LYS A 1 121 ? 10.946 20.165 -13.486 1.00 67.62 121 LYS A N 1
ATOM 982 C CA . LYS A 1 121 ? 10.076 20.805 -12.492 1.00 67.62 121 LYS A CA 1
ATOM 983 C C . LYS A 1 121 ? 8.785 20.003 -12.367 1.00 67.62 121 LYS A C 1
ATOM 985 O O . LYS A 1 121 ? 8.246 19.549 -13.364 1.00 67.62 121 LYS A O 1
ATOM 990 N N . VAL A 1 122 ? 8.281 19.834 -11.154 1.00 69.81 122 VAL A N 1
ATOM 991 C CA . VAL A 1 122 ? 7.000 19.171 -10.869 1.00 69.81 122 VAL A CA 1
ATOM 992 C C . VAL A 1 122 ? 6.352 19.855 -9.672 1.00 69.81 122 VAL A C 1
ATOM 994 O O . VAL A 1 122 ? 7.051 20.385 -8.807 1.00 69.81 122 VAL A O 1
ATOM 997 N N . VAL A 1 123 ? 5.027 19.844 -9.585 1.00 66.06 123 VAL A N 1
ATOM 998 C CA . VAL A 1 123 ? 4.329 20.295 -8.372 1.00 66.06 123 VAL A CA 1
ATOM 999 C C . VAL A 1 123 ? 4.488 19.318 -7.236 1.00 66.06 123 VAL A C 1
ATOM 1001 O O . VAL A 1 123 ? 4.402 18.109 -7.419 1.00 66.06 123 VAL A O 1
ATOM 1004 N N . GLY A 1 124 ? 4.641 19.884 -6.039 1.00 52.91 124 GLY A N 1
ATOM 1005 C CA . GLY A 1 124 ? 4.684 19.106 -4.812 1.00 52.91 124 GLY A CA 1
ATOM 1006 C C . GLY A 1 124 ? 6.026 18.420 -4.604 1.00 52.91 124 GLY A C 1
ATOM 1007 O O . GLY A 1 124 ? 6.046 17.359 -3.995 1.00 52.91 124 GLY A O 1
ATOM 1008 N N . VAL A 1 125 ? 7.124 19.014 -5.097 1.00 44.56 125 VAL A N 1
ATOM 1009 C CA . VAL A 1 125 ? 8.496 18.557 -4.825 1.00 44.56 125 VAL A CA 1
ATOM 1010 C C . VAL A 1 125 ? 8.649 18.330 -3.313 1.00 44.56 125 VAL A C 1
ATOM 1012 O O . VAL A 1 125 ? 8.589 19.306 -2.558 1.00 44.56 125 VAL A O 1
ATOM 1015 N N . PRO A 1 126 ? 8.861 17.091 -2.829 1.00 39.97 126 PRO A N 1
ATOM 1016 C CA . PRO A 1 126 ? 9.530 16.913 -1.554 1.00 39.97 126 PRO A CA 1
ATOM 1017 C C . PRO A 1 126 ? 10.937 17.465 -1.767 1.00 39.97 126 PRO A C 1
ATOM 1019 O O . PRO A 1 126 ? 11.644 17.028 -2.674 1.00 39.97 126 PRO A O 1
ATOM 1022 N N . VAL A 1 127 ? 11.270 18.505 -1.011 1.00 35.25 127 VAL A N 1
ATOM 1023 C CA . VAL A 1 127 ? 12.551 19.211 -1.066 1.00 35.25 127 VAL A CA 1
ATOM 1024 C C . VAL A 1 127 ? 13.706 18.193 -1.074 1.00 35.25 127 VAL A C 1
ATOM 1026 O O . VAL A 1 127 ? 13.689 17.259 -0.279 1.00 35.25 127 VAL A O 1
ATOM 1029 N N . ASP A 1 128 ? 14.668 18.427 -1.975 1.00 38.75 128 ASP A N 1
ATOM 1030 C CA . ASP A 1 128 ? 15.963 17.748 -2.182 1.00 38.75 128 ASP A CA 1
ATOM 1031 C C . ASP A 1 128 ? 16.012 16.536 -3.127 1.00 38.75 128 ASP A C 1
ATOM 1033 O O . ASP A 1 128 ? 15.780 15.416 -2.708 1.00 38.75 128 ASP A O 1
ATOM 1037 N N . TYR A 1 129 ? 16.450 16.762 -4.378 1.00 37.03 129 TYR A N 1
ATOM 1038 C CA . TYR A 1 129 ? 17.434 15.915 -5.086 1.00 37.03 129 TYR A CA 1
ATOM 1039 C C . TYR A 1 129 ? 18.022 16.657 -6.307 1.00 37.03 129 TYR A C 1
ATOM 1041 O O . TYR A 1 129 ? 17.360 16.774 -7.341 1.00 37.03 129 TYR A O 1
ATOM 1049 N N . PRO A 1 130 ? 19.300 17.072 -6.284 1.00 43.41 130 PRO A N 1
ATOM 1050 C CA . PRO A 1 130 ? 20.196 16.810 -7.394 1.00 43.41 130 PRO A CA 1
ATOM 1051 C C . PRO A 1 130 ? 20.745 15.377 -7.256 1.00 43.41 130 PRO A C 1
ATOM 1053 O O . PRO A 1 130 ? 21.111 14.947 -6.167 1.00 43.41 130 PRO A O 1
ATOM 1056 N N . ASN A 1 131 ? 20.861 14.684 -8.388 1.00 37.44 131 ASN A N 1
ATOM 1057 C CA . ASN A 1 131 ? 21.435 13.346 -8.591 1.00 37.44 131 ASN A CA 1
ATOM 1058 C C . ASN A 1 131 ? 20.477 12.157 -8.448 1.00 37.44 131 ASN A C 1
ATOM 1060 O O . ASN A 1 131 ? 19.869 11.904 -7.416 1.00 37.44 131 ASN A O 1
ATOM 1064 N N . PHE A 1 132 ? 20.419 11.398 -9.546 1.00 40.69 132 PHE A N 1
ATOM 1065 C CA . PHE A 1 132 ? 20.065 9.985 -9.596 1.00 40.69 132 PHE A CA 1
ATOM 1066 C C . PHE A 1 132 ? 20.405 9.271 -8.285 1.00 40.69 132 PHE A C 1
ATOM 1068 O O . PHE A 1 132 ? 21.577 9.220 -7.917 1.00 40.69 132 PHE A O 1
ATOM 1075 N N . SER A 1 133 ? 19.423 8.646 -7.637 1.00 42.19 133 SER A N 1
ATOM 1076 C CA . SER A 1 133 ? 19.728 7.620 -6.643 1.00 42.19 133 SER A CA 1
ATOM 1077 C C . SER A 1 133 ? 20.474 6.499 -7.379 1.00 42.19 133 SER A C 1
ATOM 1079 O O . SER A 1 133 ? 19.894 5.909 -8.302 1.00 42.19 133 SER A O 1
ATOM 1081 N N . PRO A 1 134 ? 21.750 6.224 -7.064 1.00 50.38 134 PRO A N 1
ATOM 1082 C CA . PRO A 1 134 ? 22.496 5.177 -7.742 1.00 50.38 134 PRO A CA 1
ATOM 1083 C C . PRO A 1 134 ? 21.749 3.851 -7.591 1.00 50.38 134 PRO A C 1
ATOM 1085 O O . PRO A 1 134 ? 21.214 3.521 -6.527 1.00 50.38 134 PRO A O 1
ATOM 1088 N N . THR A 1 135 ? 21.668 3.094 -8.685 1.00 57.84 135 THR A N 1
ATOM 1089 C CA . THR A 1 135 ? 21.114 1.744 -8.635 1.00 57.84 135 THR A CA 1
ATOM 1090 C C . THR A 1 135 ? 22.047 0.865 -7.811 1.00 57.84 135 THR A C 1
ATOM 1092 O O . THR A 1 135 ? 23.218 0.714 -8.157 1.00 57.84 135 THR A O 1
ATOM 1095 N N . VAL A 1 136 ? 21.531 0.280 -6.737 1.00 71.12 136 VAL A N 1
ATOM 1096 C CA . VAL A 1 136 ? 22.238 -0.657 -5.864 1.00 71.12 136 VAL A CA 1
ATOM 1097 C C . VAL A 1 136 ? 22.015 -2.074 -6.385 1.00 71.12 136 VAL A C 1
ATOM 1099 O O . VAL A 1 136 ? 20.878 -2.462 -6.674 1.00 71.12 136 VAL A O 1
ATOM 1102 N N . LYS A 1 137 ? 23.097 -2.849 -6.494 1.00 76.75 137 LYS A N 1
ATOM 1103 C CA . LYS A 1 137 ? 23.044 -4.285 -6.785 1.00 76.75 137 LYS A CA 1
ATOM 1104 C C . LYS A 1 137 ? 23.144 -5.065 -5.481 1.00 76.75 137 LYS A C 1
ATOM 1106 O O . LYS A 1 137 ? 24.079 -4.858 -4.713 1.00 76.75 137 LYS A O 1
ATOM 1111 N N . LEU A 1 138 ? 22.194 -5.959 -5.246 1.00 81.06 138 LEU A N 1
ATOM 1112 C CA . LEU A 1 138 ? 22.150 -6.835 -4.077 1.00 81.06 138 LEU A CA 1
ATOM 1113 C C . LEU A 1 138 ? 22.254 -8.276 -4.573 1.00 81.06 138 LEU A C 1
ATOM 1115 O O . LEU A 1 138 ? 21.439 -8.692 -5.389 1.00 81.06 138 LEU A O 1
ATOM 1119 N N . ASP A 1 139 ? 23.252 -9.017 -4.120 1.00 78.44 139 ASP A N 1
ATOM 1120 C CA . ASP A 1 139 ? 23.373 -10.452 -4.350 1.00 78.44 139 ASP A CA 1
ATOM 1121 C C . ASP A 1 139 ? 22.759 -11.187 -3.157 1.00 78.44 139 ASP A C 1
ATOM 1123 O O . ASP A 1 139 ? 23.233 -11.043 -2.039 1.00 78.44 139 ASP A O 1
ATOM 1127 N N . VAL A 1 140 ? 21.684 -11.937 -3.369 1.00 83.81 140 VAL A N 1
ATOM 1128 C CA . VAL A 1 140 ? 21.002 -12.701 -2.320 1.00 83.81 140 VAL A CA 1
ATOM 1129 C C . VAL A 1 140 ? 21.125 -14.177 -2.663 1.00 83.81 140 VAL A C 1
ATOM 1131 O O . VAL A 1 140 ? 20.489 -14.651 -3.607 1.00 83.81 140 VAL A O 1
ATOM 1134 N N . GLY A 1 141 ? 22.007 -14.886 -1.957 1.00 80.94 141 GLY A N 1
ATOM 1135 C CA . GLY A 1 141 ? 22.246 -16.317 -2.174 1.00 80.94 141 GLY A CA 1
ATOM 1136 C C . GLY A 1 141 ? 22.677 -16.678 -3.601 1.00 80.94 141 GLY A C 1
ATOM 1137 O O . GLY A 1 141 ? 22.361 -17.769 -4.074 1.00 80.94 141 GLY A O 1
ATOM 1138 N N . GLY A 1 142 ? 23.347 -15.767 -4.316 1.00 78.19 142 GLY A N 1
ATOM 1139 C CA . GLY A 1 142 ? 23.785 -15.932 -5.705 1.00 78.19 142 GLY A CA 1
ATOM 1140 C C . GLY A 1 142 ? 22.848 -15.314 -6.750 1.00 78.19 142 GLY A C 1
ATOM 1141 O O . GLY A 1 142 ? 23.128 -15.402 -7.947 1.00 78.19 142 GLY A O 1
ATOM 1142 N N . THR A 1 143 ? 21.727 -14.706 -6.342 1.00 78.25 143 THR A N 1
ATOM 1143 C CA . THR A 1 143 ? 20.793 -14.023 -7.253 1.00 78.25 143 THR A CA 1
ATOM 1144 C C . THR A 1 143 ? 20.930 -12.511 -7.148 1.00 78.25 143 THR A C 1
ATOM 1146 O O . THR A 1 143 ? 20.754 -11.936 -6.078 1.00 78.25 143 THR A O 1
ATOM 1149 N N . ILE A 1 144 ? 21.168 -11.851 -8.285 1.00 81.56 144 ILE A N 1
ATOM 1150 C CA . ILE A 1 144 ? 21.353 -10.398 -8.341 1.00 81.56 144 ILE A CA 1
ATOM 1151 C C . ILE A 1 144 ? 20.017 -9.663 -8.497 1.00 81.56 144 ILE A C 1
ATOM 1153 O O . ILE A 1 144 ? 19.307 -9.813 -9.494 1.00 81.56 144 ILE A O 1
ATOM 1157 N N . PHE A 1 145 ? 19.732 -8.777 -7.550 1.00 74.50 145 PHE A N 1
ATOM 1158 C CA . PHE A 1 145 ? 18.626 -7.832 -7.560 1.00 74.50 145 PHE A CA 1
ATOM 1159 C C . PHE A 1 145 ? 19.131 -6.407 -7.772 1.00 74.50 145 PHE A C 1
ATOM 1161 O O . PHE A 1 145 ? 20.199 -6.028 -7.297 1.00 74.50 145 PHE A O 1
ATOM 1168 N N . HIS A 1 146 ? 18.331 -5.603 -8.468 1.00 76.31 146 HIS A N 1
ATOM 1169 C CA . HIS A 1 146 ? 18.607 -4.189 -8.709 1.00 76.31 146 HIS A CA 1
ATOM 1170 C C . HIS A 1 146 ? 17.552 -3.345 -7.991 1.00 76.31 146 HIS A C 1
ATOM 1172 O O . HIS A 1 146 ? 16.353 -3.601 -8.126 1.00 76.31 146 HIS A O 1
ATOM 1178 N N . THR A 1 147 ? 17.990 -2.345 -7.233 1.00 71.75 147 THR A N 1
ATOM 1179 C CA . THR A 1 147 ? 17.121 -1.408 -6.507 1.00 71.75 147 THR A CA 1
ATOM 1180 C C . THR A 1 147 ? 17.769 -0.022 -6.441 1.00 71.75 147 THR A C 1
ATOM 1182 O O . THR A 1 147 ? 18.794 0.198 -7.077 1.00 71.75 147 THR A O 1
ATOM 1185 N N . THR A 1 148 ? 17.190 0.929 -5.714 1.00 68.50 148 THR A N 1
ATOM 1186 C CA . THR A 1 148 ? 17.777 2.256 -5.461 1.00 68.50 148 THR A CA 1
ATOM 1187 C C . THR A 1 148 ? 18.109 2.417 -3.982 1.00 68.50 148 THR A C 1
ATOM 1189 O O . THR A 1 148 ? 17.478 1.787 -3.136 1.00 68.50 148 THR A O 1
ATOM 1192 N N . GLU A 1 149 ? 19.073 3.278 -3.657 1.00 65.44 149 GLU A N 1
ATOM 1193 C CA . GLU A 1 149 ? 19.384 3.626 -2.263 1.00 65.44 149 GLU A CA 1
ATOM 1194 C C . GLU A 1 149 ? 18.142 4.147 -1.521 1.00 65.44 149 GLU A C 1
ATOM 1196 O O . GLU A 1 149 ? 17.817 3.658 -0.444 1.00 65.44 149 GLU A O 1
ATOM 1201 N N . GLN A 1 150 ? 17.353 5.004 -2.171 1.00 62.88 150 GLN A N 1
ATOM 1202 C CA . GLN A 1 150 ? 16.093 5.526 -1.636 1.00 62.88 150 GLN A CA 1
ATOM 1203 C C . GLN A 1 150 ? 15.085 4.423 -1.252 1.00 62.88 150 GLN A C 1
ATOM 1205 O O . GLN A 1 150 ? 14.379 4.546 -0.255 1.00 62.88 150 GLN A O 1
ATOM 1210 N N . CYS A 1 151 ? 15.022 3.326 -2.019 1.00 64.25 151 CYS A N 1
ATOM 1211 C CA . CYS A 1 151 ? 14.176 2.170 -1.699 1.00 64.25 151 CYS A CA 1
ATOM 1212 C C . CYS A 1 151 ? 14.622 1.483 -0.394 1.00 64.25 151 CYS A C 1
ATOM 1214 O O . CYS A 1 151 ? 13.802 0.927 0.332 1.00 64.25 151 CYS A O 1
ATOM 1216 N N . LEU A 1 152 ? 15.918 1.531 -0.076 1.00 65.25 152 LEU A N 1
ATOM 1217 C CA . LEU A 1 152 ? 16.491 0.920 1.123 1.00 65.25 152 LEU A CA 1
ATOM 1218 C C . LEU A 1 152 ? 16.427 1.859 2.344 1.00 65.25 152 LEU A C 1
ATOM 1220 O O . LEU A 1 152 ? 16.237 1.385 3.463 1.00 65.25 152 LEU A O 1
ATOM 1224 N N . GLU A 1 153 ? 16.523 3.176 2.132 1.00 58.91 153 GLU A N 1
ATOM 1225 C CA . GLU A 1 153 ? 16.619 4.206 3.183 1.00 58.91 153 GLU A CA 1
ATOM 1226 C C . GLU A 1 153 ? 15.336 4.441 3.995 1.00 58.91 153 GLU A C 1
ATOM 1228 O O . GLU A 1 153 ? 15.393 5.039 5.067 1.00 58.91 153 GLU A O 1
ATOM 1233 N N . GLY A 1 154 ? 14.179 3.957 3.538 1.00 52.22 154 GLY A N 1
ATOM 1234 C CA . GLY A 1 154 ? 12.913 4.224 4.223 1.00 52.22 154 GLY A CA 1
ATOM 1235 C C . GLY A 1 154 ? 12.566 3.271 5.370 1.00 52.22 154 GLY A C 1
ATOM 1236 O O . GLY A 1 154 ? 11.812 3.656 6.262 1.00 52.22 154 GLY A O 1
ATOM 1237 N N . ARG A 1 155 ? 13.012 2.005 5.322 1.00 51.09 155 ARG A N 1
ATOM 1238 C CA . ARG A 1 155 ? 12.387 0.927 6.128 1.00 51.09 155 ARG A CA 1
ATOM 1239 C C . ARG A 1 155 ? 13.310 -0.208 6.573 1.00 51.09 155 ARG A C 1
ATOM 1241 O O . ARG A 1 155 ? 12.939 -0.928 7.495 1.00 51.09 155 ARG A O 1
ATOM 1248 N N . ILE A 1 156 ? 14.494 -0.374 5.978 1.00 52.16 156 ILE A N 1
ATOM 1249 C CA . ILE A 1 156 ? 15.485 -1.331 6.483 1.00 52.16 156 ILE A CA 1
ATOM 1250 C C . ILE A 1 156 ? 16.281 -0.651 7.600 1.00 52.16 156 ILE A C 1
ATOM 1252 O O . ILE A 1 156 ? 17.078 0.251 7.352 1.00 52.16 156 ILE A O 1
ATOM 1256 N N . LYS A 1 157 ? 16.105 -1.112 8.839 1.00 45.59 157 LYS A N 1
ATOM 1257 C CA . LYS A 1 157 ? 16.912 -0.685 9.993 1.00 45.59 157 LYS A CA 1
ATOM 1258 C C . LYS A 1 157 ? 18.258 -1.407 10.108 1.00 45.59 157 LYS A C 1
ATOM 1260 O O . LYS A 1 157 ? 18.904 -1.308 11.149 1.00 45.59 157 LYS A O 1
ATOM 1265 N N . THR A 1 158 ? 18.756 -2.077 9.063 1.00 48.44 158 THR A N 1
ATOM 1266 C CA . THR A 1 158 ? 20.147 -2.572 9.045 1.00 48.44 158 THR A CA 1
ATOM 1267 C C . THR A 1 158 ? 21.127 -1.414 8.822 1.00 48.44 158 THR A C 1
ATOM 1269 O O . THR A 1 158 ? 21.861 -1.328 7.840 1.00 48.44 158 THR A O 1
ATOM 1272 N N . HIS A 1 159 ? 21.157 -0.520 9.809 1.00 44.31 159 HIS A N 1
ATOM 1273 C CA . HIS A 1 159 ? 22.112 0.565 9.983 1.00 44.31 159 HIS A CA 1
ATOM 1274 C C . HIS A 1 159 ? 23.551 0.063 9.772 1.00 44.31 159 HIS A C 1
ATOM 1276 O O . HIS A 1 159 ? 24.362 0.756 9.188 1.00 44.31 159 HIS A O 1
ATOM 1282 N N . TYR A 1 160 ? 23.859 -1.193 10.113 1.00 43.00 160 TYR A N 1
ATOM 1283 C CA . TYR A 1 160 ? 25.230 -1.702 10.079 1.00 43.00 160 TYR A CA 1
ATOM 1284 C C . TYR A 1 160 ? 25.814 -1.994 8.676 1.00 43.00 160 TYR A C 1
ATOM 1286 O O . TYR A 1 160 ? 26.960 -1.638 8.407 1.00 43.00 160 TYR A O 1
ATOM 1294 N N . GLU A 1 161 ? 25.068 -2.617 7.753 1.00 51.69 161 GLU A N 1
ATOM 1295 C CA . GLU A 1 161 ? 25.617 -2.994 6.430 1.00 51.69 161 GLU A CA 1
ATOM 1296 C C . GLU A 1 161 ? 25.331 -1.939 5.346 1.00 51.69 161 GLU A C 1
ATOM 1298 O O . GLU A 1 161 ? 26.152 -1.753 4.444 1.00 51.69 161 GLU A O 1
ATOM 1303 N N . ILE A 1 162 ? 24.234 -1.175 5.466 1.00 52.19 162 ILE A N 1
ATOM 1304 C CA . ILE A 1 162 ? 23.980 -0.016 4.594 1.00 52.19 162 ILE A CA 1
ATOM 1305 C C . ILE A 1 162 ? 24.977 1.108 4.902 1.00 52.19 162 ILE A C 1
ATOM 1307 O O . ILE A 1 162 ? 25.496 1.707 3.966 1.00 52.19 162 ILE A O 1
ATOM 1311 N N . GLU A 1 163 ? 25.339 1.366 6.167 1.00 52.22 163 GLU A N 1
ATOM 1312 C CA . GLU A 1 163 ? 26.380 2.363 6.472 1.00 52.22 163 GLU A CA 1
ATOM 1313 C C . GLU A 1 163 ? 27.762 1.948 5.973 1.00 52.22 163 GLU A C 1
ATOM 1315 O O . GLU A 1 163 ? 28.509 2.781 5.470 1.00 52.22 163 GLU A O 1
ATOM 1320 N N . LYS A 1 164 ? 28.097 0.656 6.009 1.00 53.12 164 LYS A N 1
ATOM 1321 C CA . LYS A 1 164 ? 29.314 0.130 5.374 1.00 53.12 164 LYS A CA 1
ATOM 1322 C C . LYS A 1 164 ? 29.292 0.311 3.850 1.00 53.12 164 LYS A C 1
ATOM 1324 O O . LYS A 1 164 ? 30.344 0.544 3.251 1.00 53.12 164 LYS A O 1
ATOM 1329 N N . TYR A 1 165 ? 28.119 0.229 3.216 1.00 52.88 165 TYR A N 1
ATOM 1330 C CA . TYR A 1 165 ? 27.935 0.541 1.795 1.00 52.88 165 TYR A CA 1
ATOM 1331 C C . TYR A 1 165 ? 28.046 2.049 1.512 1.00 52.88 165 TYR A C 1
ATOM 1333 O O . TYR A 1 165 ? 28.770 2.433 0.594 1.00 52.88 165 TYR A O 1
ATOM 1341 N N . LYS A 1 166 ? 27.438 2.906 2.343 1.00 53.47 166 LYS A N 1
ATOM 1342 C CA . LYS A 1 166 ? 27.585 4.374 2.298 1.00 53.47 166 LYS A CA 1
ATOM 1343 C C . LYS A 1 166 ? 29.040 4.807 2.486 1.00 53.47 166 LYS A C 1
ATOM 1345 O O . LYS A 1 166 ? 29.560 5.591 1.699 1.00 53.47 166 LYS A O 1
ATOM 1350 N N . PHE A 1 167 ? 29.757 4.186 3.419 1.00 50.50 167 PHE A N 1
ATOM 1351 C CA . PHE A 1 167 ? 31.187 4.408 3.633 1.00 50.50 167 PHE A CA 1
ATOM 1352 C C . PHE A 1 167 ? 32.032 4.011 2.408 1.00 50.50 167 PHE A C 1
ATOM 1354 O O . PHE A 1 167 ? 32.989 4.705 2.058 1.00 50.50 167 PHE A O 1
ATOM 1361 N N . LYS A 1 168 ? 31.672 2.919 1.711 1.00 50.50 168 LYS A N 1
ATOM 1362 C CA . LYS A 1 168 ? 32.302 2.524 0.436 1.00 50.50 168 LYS A CA 1
ATOM 1363 C C . LYS A 1 168 ? 31.968 3.487 -0.715 1.00 50.50 168 LYS A C 1
ATOM 1365 O O . LYS A 1 168 ? 32.862 3.769 -1.510 1.00 50.50 168 LYS A O 1
ATOM 1370 N N . LEU A 1 169 ? 30.738 4.007 -0.796 1.00 50.31 169 LEU A N 1
ATOM 1371 C CA . LEU A 1 169 ? 30.331 5.043 -1.762 1.00 50.31 169 LEU A CA 1
ATOM 1372 C C . LEU A 1 169 ? 31.159 6.328 -1.586 1.00 50.31 169 LEU A C 1
ATOM 1374 O O . LEU A 1 169 ? 31.666 6.879 -2.561 1.00 50.31 169 LEU A O 1
ATOM 1378 N N . GLU A 1 170 ? 31.373 6.764 -0.343 1.00 50.88 170 GLU A N 1
ATOM 1379 C CA . GLU A 1 170 ? 32.170 7.956 -0.022 1.00 50.88 170 GLU A CA 1
ATOM 1380 C C . GLU A 1 170 ? 33.661 7.796 -0.373 1.00 50.88 170 GLU A C 1
ATOM 1382 O O . GLU A 1 170 ? 34.295 8.743 -0.842 1.00 50.88 170 GLU A O 1
ATOM 1387 N N . HIS A 1 171 ? 34.229 6.596 -0.206 1.00 45.81 171 HIS A N 1
ATOM 1388 C CA . HIS A 1 171 ? 35.648 6.332 -0.483 1.00 45.81 171 HIS A CA 1
ATOM 1389 C C . HIS A 1 171 ? 35.953 6.028 -1.960 1.00 45.81 171 HIS A C 1
ATOM 1391 O O . HIS A 1 171 ? 37.056 6.333 -2.418 1.00 45.81 171 HIS A O 1
ATOM 1397 N N . ASN A 1 172 ? 34.991 5.484 -2.716 1.00 43.72 172 ASN A N 1
ATOM 1398 C CA . ASN A 1 172 ? 35.126 5.215 -4.155 1.00 43.72 172 ASN A CA 1
ATOM 1399 C C . ASN A 1 172 ? 34.856 6.446 -5.039 1.00 43.72 172 ASN A C 1
ATOM 1401 O O . ASN A 1 172 ? 35.188 6.426 -6.221 1.00 43.72 172 ASN A O 1
ATOM 1405 N N . ASN A 1 173 ? 34.336 7.541 -4.473 1.00 45.38 173 ASN A N 1
ATOM 1406 C CA . ASN A 1 173 ? 34.216 8.840 -5.149 1.00 45.38 173 ASN A CA 1
ATOM 1407 C C . ASN A 1 173 ? 35.554 9.599 -5.287 1.00 45.38 173 ASN A C 1
ATOM 1409 O O . ASN A 1 173 ? 35.580 10.738 -5.760 1.00 45.38 173 ASN A O 1
ATOM 1413 N N . LYS A 1 174 ? 36.691 8.983 -4.938 1.00 43.81 174 LYS A N 1
ATOM 1414 C CA . LYS A 1 174 ? 37.999 9.439 -5.424 1.00 43.81 174 LYS A CA 1
ATOM 1415 C C . LYS A 1 174 ? 38.151 8.975 -6.870 1.00 43.81 174 LYS A C 1
ATOM 1417 O O . LYS A 1 174 ? 38.536 7.840 -7.123 1.00 43.81 174 LYS A O 1
ATOM 1422 N N . ALA A 1 175 ? 37.795 9.861 -7.796 1.00 41.91 175 ALA A N 1
ATOM 1423 C CA . ALA A 1 175 ? 37.965 9.656 -9.226 1.00 41.91 175 ALA A CA 1
ATOM 1424 C C . ALA A 1 175 ? 39.397 9.192 -9.548 1.00 41.91 175 ALA A C 1
ATOM 1426 O O . ALA A 1 175 ? 40.362 9.897 -9.246 1.00 41.91 175 ALA A O 1
ATOM 1427 N N . ASP A 1 176 ? 39.528 8.033 -10.196 1.00 42.38 176 ASP A N 1
ATOM 1428 C CA . ASP A 1 176 ? 40.712 7.752 -11.004 1.00 42.38 176 ASP A CA 1
ATOM 1429 C C . ASP A 1 176 ? 40.728 8.754 -12.179 1.00 42.38 176 ASP A C 1
ATOM 1431 O O . ASP A 1 176 ? 39.676 9.195 -12.653 1.00 42.38 176 ASP A O 1
ATOM 1435 N N . THR A 1 177 ? 41.922 9.124 -12.643 1.00 47.06 177 THR A N 1
ATOM 1436 C CA . THR A 1 177 ? 42.229 10.216 -13.594 1.00 47.06 177 THR A CA 1
ATOM 1437 C C . THR A 1 177 ? 41.503 10.208 -14.951 1.00 47.06 177 THR A C 1
ATOM 1439 O O . THR A 1 177 ? 41.685 11.149 -15.715 1.00 47.06 177 THR A O 1
ATOM 1442 N N . ASP A 1 178 ? 40.641 9.228 -15.232 1.00 42.62 178 ASP A N 1
ATOM 1443 C CA . ASP A 1 178 ? 39.993 9.030 -16.536 1.00 42.62 178 ASP A CA 1
ATOM 1444 C C . ASP A 1 178 ? 38.453 9.132 -16.516 1.00 42.62 178 ASP A C 1
ATOM 1446 O O . ASP A 1 178 ? 37.801 8.828 -17.514 1.00 42.62 178 ASP A O 1
ATOM 1450 N N . GLY A 1 179 ? 37.833 9.568 -15.410 1.00 43.88 179 GLY A N 1
ATOM 1451 C CA . GLY A 1 179 ? 36.405 9.935 -15.395 1.00 43.88 179 GLY A CA 1
ATOM 1452 C C . GLY A 1 179 ? 35.411 8.794 -15.673 1.00 43.88 179 GLY A C 1
ATOM 1453 O O . GLY A 1 179 ? 34.230 9.056 -15.901 1.00 43.88 179 GLY A O 1
ATOM 1454 N N . GLN A 1 180 ? 35.854 7.533 -15.645 1.00 39.69 180 GLN A N 1
ATOM 1455 C CA . GLN A 1 180 ? 34.969 6.370 -15.710 1.00 39.69 180 GLN A CA 1
ATOM 1456 C C . GLN A 1 180 ? 34.463 6.023 -14.306 1.00 39.69 180 GLN A C 1
ATOM 1458 O O . GLN A 1 180 ? 35.246 5.705 -13.412 1.00 39.69 180 GLN A O 1
ATOM 1463 N N . VAL A 1 181 ? 33.142 6.074 -14.112 1.00 45.97 181 VAL A N 1
ATOM 1464 C CA . VAL A 1 181 ? 32.483 5.590 -12.891 1.00 45.97 181 VAL A CA 1
ATOM 1465 C C . VAL A 1 181 ? 32.666 4.072 -12.835 1.00 45.97 181 VAL A C 1
ATOM 1467 O O . VAL A 1 181 ? 32.109 3.358 -13.668 1.00 45.97 181 VAL A O 1
ATOM 1470 N N . LYS A 1 182 ? 33.464 3.568 -11.885 1.00 46.31 182 LYS A N 1
ATOM 1471 C CA . LYS A 1 182 ? 33.573 2.122 -11.639 1.00 46.31 182 LYS A CA 1
ATOM 1472 C C . LYS A 1 182 ? 32.197 1.581 -11.253 1.00 46.31 182 LYS A C 1
ATOM 1474 O O . LYS A 1 182 ? 31.567 2.076 -10.321 1.00 46.31 182 LYS A O 1
ATOM 1479 N N . GLU A 1 183 ? 31.742 0.564 -11.975 1.00 47.50 183 GLU A N 1
ATOM 1480 C CA . GLU A 1 183 ? 30.555 -0.205 -11.617 1.00 47.50 183 GLU A CA 1
ATOM 1481 C C . GLU A 1 183 ? 30.809 -0.878 -10.255 1.00 47.50 183 GLU A C 1
ATOM 1483 O O . GLU A 1 183 ? 31.813 -1.567 -10.087 1.00 47.50 183 GLU A O 1
ATOM 1488 N N . MET A 1 184 ? 29.963 -0.613 -9.253 1.00 54.75 184 MET A N 1
ATOM 1489 C CA . MET A 1 184 ? 30.150 -1.170 -7.908 1.00 54.75 184 MET A CA 1
ATOM 1490 C C . MET A 1 184 ? 29.816 -2.661 -7.858 1.00 54.75 184 MET A C 1
ATOM 1492 O O . MET A 1 184 ? 28.839 -3.115 -8.464 1.00 54.75 184 MET A O 1
ATOM 1496 N N . ASP A 1 185 ? 30.596 -3.394 -7.062 1.00 64.44 185 ASP A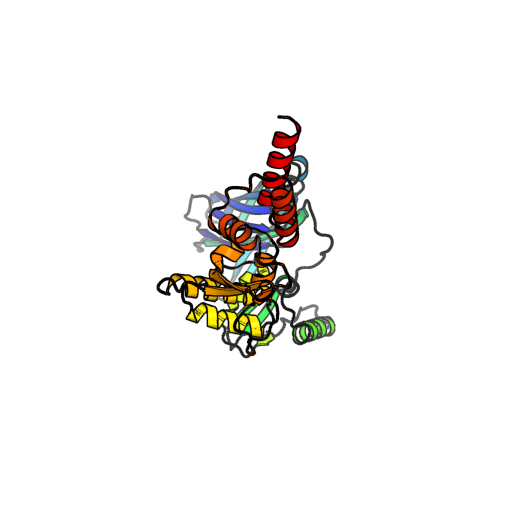 N 1
ATOM 1497 C CA . ASP A 1 185 ? 30.331 -4.795 -6.753 1.00 64.44 185 ASP A CA 1
ATOM 1498 C C . ASP A 1 185 ? 28.995 -4.955 -5.998 1.00 64.44 185 ASP A C 1
ATOM 1500 O O . ASP A 1 185 ? 28.691 -4.143 -5.113 1.00 64.44 185 ASP A O 1
ATOM 1504 N N . PRO A 1 186 ? 28.200 -5.999 -6.304 1.00 72.00 186 PRO A N 1
ATOM 1505 C CA . PRO A 1 186 ? 26.968 -6.294 -5.580 1.00 72.00 186 PRO A CA 1
ATOM 1506 C C . PRO A 1 186 ? 27.190 -6.535 -4.080 1.00 72.00 186 PRO A C 1
ATOM 1508 O O . PRO A 1 186 ? 28.171 -7.157 -3.669 1.00 72.00 186 PRO A O 1
ATOM 1511 N N . VAL A 1 187 ? 26.244 -6.090 -3.250 1.00 74.19 187 VAL A N 1
ATOM 1512 C CA . VAL A 1 187 ? 26.239 -6.381 -1.808 1.00 74.19 187 VAL A CA 1
ATOM 1513 C C . VAL A 1 187 ? 25.679 -7.773 -1.573 1.00 74.19 187 VAL A C 1
ATOM 1515 O O . VAL A 1 187 ? 24.512 -8.011 -1.867 1.00 74.19 187 VAL A O 1
ATOM 1518 N N . PHE A 1 188 ? 26.495 -8.669 -1.025 1.00 76.56 188 PHE A N 1
ATOM 1519 C CA . PHE A 1 188 ? 26.102 -10.051 -0.777 1.00 76.56 188 PHE A CA 1
ATOM 1520 C C . PHE A 1 188 ? 25.352 -10.236 0.549 1.00 76.56 188 PHE A C 1
ATOM 1522 O O . PHE A 1 188 ? 25.825 -9.821 1.608 1.00 76.56 188 PHE A O 1
ATOM 1529 N N . TYR A 1 189 ? 24.220 -10.931 0.477 1.00 79.25 189 TYR A N 1
ATOM 1530 C CA . TYR A 1 189 ? 23.412 -11.431 1.576 1.00 79.25 189 TYR A CA 1
ATOM 1531 C C . TYR A 1 189 ? 23.347 -12.951 1.473 1.00 79.25 189 TYR A C 1
ATOM 1533 O O . TYR A 1 189 ? 22.840 -13.505 0.495 1.00 79.25 189 TYR A O 1
ATOM 1541 N N . ASP A 1 190 ? 23.817 -13.624 2.517 1.00 79.50 190 ASP A N 1
ATOM 1542 C CA . ASP A 1 190 ? 23.770 -15.080 2.633 1.00 79.50 190 ASP A CA 1
ATOM 1543 C C . ASP A 1 190 ? 22.359 -15.546 3.034 1.00 79.50 190 ASP A C 1
ATOM 1545 O O . ASP A 1 190 ? 22.109 -15.913 4.182 1.00 79.50 190 ASP A O 1
ATOM 1549 N N . ARG A 1 191 ? 21.401 -15.396 2.110 1.00 83.19 191 ARG A N 1
ATOM 1550 C CA . ARG A 1 191 ? 19.964 -15.670 2.287 1.00 83.19 191 ARG A CA 1
ATOM 1551 C C . ARG A 1 191 ? 19.360 -16.299 1.037 1.00 83.19 191 ARG A C 1
ATOM 1553 O O . ARG A 1 191 ? 19.935 -16.224 -0.043 1.00 83.19 191 ARG A O 1
ATOM 1560 N N . ASP A 1 192 ? 18.177 -16.887 1.181 1.00 79.38 192 ASP A N 1
ATOM 1561 C CA . ASP A 1 192 ? 17.425 -17.441 0.054 1.00 79.38 192 ASP A CA 1
ATOM 1562 C C . ASP A 1 192 ? 16.751 -16.311 -0.760 1.00 79.38 192 ASP A C 1
ATOM 1564 O O . ASP A 1 192 ? 15.966 -15.531 -0.209 1.00 79.38 192 ASP A O 1
ATOM 1568 N N . PRO A 1 193 ? 17.005 -16.203 -2.077 1.00 84.19 193 PRO A N 1
ATOM 1569 C CA . PRO A 1 193 ? 16.395 -15.176 -2.919 1.00 84.19 193 PRO A CA 1
ATOM 1570 C C . PRO A 1 193 ? 14.889 -15.348 -3.156 1.00 84.19 193 PRO A C 1
ATOM 1572 O O . PRO A 1 193 ? 14.261 -14.415 -3.669 1.00 84.19 193 PRO A O 1
ATOM 1575 N N . LYS A 1 194 ? 14.295 -16.501 -2.817 1.00 86.31 194 LYS A N 1
ATOM 1576 C CA . LYS A 1 194 ? 12.902 -16.870 -3.128 1.00 86.31 194 LYS A CA 1
ATOM 1577 C C . LYS A 1 194 ? 11.892 -15.751 -2.849 1.00 86.31 194 LYS A C 1
ATOM 1579 O O . LYS A 1 194 ? 11.084 -15.426 -3.718 1.00 86.31 194 LYS A O 1
ATOM 1584 N N . HIS A 1 195 ? 11.962 -15.134 -1.668 1.00 86.62 195 HIS A N 1
ATOM 1585 C CA . HIS A 1 195 ? 10.996 -14.119 -1.213 1.00 86.62 195 HIS A CA 1
ATOM 1586 C C . HIS A 1 195 ? 11.495 -12.681 -1.349 1.00 86.62 195 HIS A C 1
ATOM 1588 O O . HIS A 1 195 ? 10.753 -11.727 -1.108 1.00 86.62 195 HIS A O 1
ATOM 1594 N N . PHE A 1 196 ? 12.737 -12.489 -1.788 1.00 85.62 196 PHE A N 1
ATOM 1595 C CA . PHE A 1 196 ? 13.395 -11.186 -1.743 1.00 85.62 196 PHE A CA 1
ATOM 1596 C C . PHE A 1 196 ? 12.736 -10.136 -2.651 1.00 85.62 196 PHE A C 1
ATOM 1598 O O . PHE A 1 196 ? 12.723 -8.942 -2.357 1.00 85.62 196 PHE A O 1
ATOM 1605 N N . ARG A 1 197 ? 12.090 -10.569 -3.737 1.00 81.62 197 ARG A N 1
ATOM 1606 C CA . ARG A 1 197 ? 11.295 -9.683 -4.600 1.00 81.62 197 ARG A CA 1
ATOM 1607 C C . ARG A 1 197 ? 10.104 -9.063 -3.861 1.00 81.62 197 ARG A C 1
ATOM 1609 O O . ARG A 1 197 ? 9.805 -7.890 -4.071 1.00 81.62 197 ARG A O 1
ATOM 1616 N N . LEU A 1 198 ? 9.437 -9.837 -3.004 1.00 84.44 198 LEU A N 1
ATOM 1617 C CA . LEU A 1 198 ? 8.322 -9.365 -2.182 1.00 84.44 198 LEU A CA 1
ATOM 1618 C C . LEU A 1 198 ? 8.823 -8.367 -1.136 1.00 84.44 198 LEU A C 1
ATOM 1620 O O . LEU A 1 198 ? 8.208 -7.317 -0.960 1.00 84.44 198 LEU A O 1
ATOM 1624 N N . ILE A 1 199 ? 9.983 -8.649 -0.537 1.00 83.06 199 ILE A N 1
ATOM 1625 C CA . ILE A 1 199 ? 10.677 -7.734 0.375 1.00 83.06 199 ILE A CA 1
ATOM 1626 C C . ILE A 1 199 ? 10.961 -6.394 -0.321 1.00 83.06 199 ILE A C 1
ATOM 1628 O O . ILE A 1 199 ? 10.578 -5.350 0.194 1.00 83.06 199 ILE A O 1
ATOM 1632 N N . LEU A 1 200 ? 11.532 -6.398 -1.530 1.00 79.88 200 LEU A N 1
ATOM 1633 C CA . LEU A 1 200 ? 11.781 -5.164 -2.289 1.00 79.88 200 LEU A CA 1
ATOM 1634 C C . LEU A 1 200 ? 10.503 -4.389 -2.630 1.00 79.88 200 LEU A C 1
ATOM 1636 O O . LEU A 1 200 ? 10.501 -3.162 -2.560 1.00 79.88 200 LEU A O 1
ATOM 1640 N N . ASN A 1 201 ? 9.423 -5.080 -2.998 1.00 75.88 201 ASN A N 1
ATOM 1641 C CA . ASN A 1 201 ? 8.143 -4.421 -3.263 1.00 75.88 201 ASN A CA 1
ATOM 1642 C C . ASN A 1 201 ? 7.579 -3.779 -1.988 1.00 75.88 201 ASN A C 1
ATOM 1644 O O . ASN A 1 201 ? 7.153 -2.630 -2.022 1.00 75.88 201 ASN A O 1
ATOM 1648 N N . PHE A 1 202 ? 7.651 -4.475 -0.849 1.00 77.75 202 PHE A N 1
ATOM 1649 C CA . PHE A 1 202 ? 7.252 -3.912 0.439 1.00 77.75 202 PHE A CA 1
ATOM 1650 C C . PHE A 1 202 ? 8.064 -2.662 0.802 1.00 77.75 202 PHE A C 1
ATOM 1652 O O . PHE A 1 202 ? 7.497 -1.672 1.256 1.00 77.75 202 PHE A O 1
ATOM 1659 N N . LEU A 1 203 ? 9.379 -2.683 0.584 1.00 71.31 203 LEU A N 1
ATOM 1660 C CA . LEU A 1 203 ? 10.253 -1.542 0.865 1.00 71.31 203 LEU A CA 1
ATOM 1661 C C . LEU A 1 203 ? 9.945 -0.329 -0.013 1.00 71.31 203 LEU A C 1
ATOM 1663 O O . LEU A 1 203 ? 9.983 0.799 0.472 1.00 71.31 203 LEU A O 1
ATOM 1667 N N . ARG A 1 204 ? 9.589 -0.570 -1.278 1.00 66.69 204 ARG A N 1
ATOM 1668 C CA . ARG A 1 204 ? 9.224 0.480 -2.232 1.00 66.69 204 ARG A CA 1
ATOM 1669 C C . ARG A 1 204 ? 7.860 1.092 -1.933 1.00 66.69 204 ARG A C 1
ATOM 1671 O O . ARG A 1 204 ? 7.728 2.311 -1.910 1.00 66.69 204 ARG A O 1
ATOM 1678 N N . ASP A 1 205 ? 6.860 0.244 -1.720 1.00 6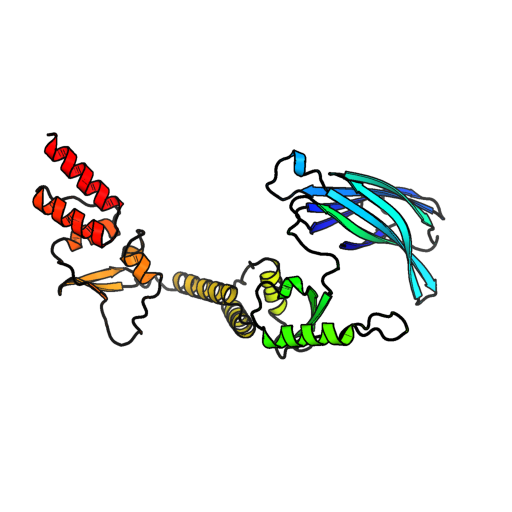7.38 205 ASP A N 1
ATOM 1679 C CA . ASP A 1 205 ? 5.454 0.656 -1.721 1.00 67.38 205 ASP A CA 1
ATOM 1680 C C . ASP A 1 205 ? 4.896 0.842 -0.298 1.00 67.38 205 ASP A C 1
ATOM 1682 O O . ASP A 1 205 ? 3.788 1.350 -0.114 1.00 67.38 205 ASP A O 1
ATOM 1686 N N . GLY A 1 206 ? 5.628 0.384 0.723 1.00 62.97 206 GLY A N 1
ATOM 1687 C CA . GLY A 1 206 ? 5.206 0.354 2.128 1.00 62.97 206 GLY A CA 1
ATOM 1688 C C . GLY A 1 206 ? 4.092 -0.652 2.438 1.00 62.97 206 GLY A C 1
ATOM 1689 O O . GLY A 1 206 ? 3.661 -0.768 3.583 1.00 62.97 206 GLY A O 1
ATOM 1690 N N . LYS A 1 207 ? 3.612 -1.379 1.427 1.00 69.44 207 LYS A N 1
ATOM 1691 C CA . LYS A 1 207 ? 2.563 -2.398 1.514 1.00 69.44 207 LYS A CA 1
ATOM 1692 C C . LYS A 1 207 ? 2.827 -3.485 0.481 1.00 69.44 207 LYS A C 1
ATOM 1694 O O . LYS A 1 207 ? 3.392 -3.216 -0.573 1.00 69.44 207 LYS A O 1
ATOM 1699 N N . VAL A 1 208 ? 2.387 -4.707 0.755 1.00 78.06 208 VAL A N 1
ATOM 1700 C CA . VAL A 1 208 ? 2.533 -5.821 -0.186 1.00 78.06 208 VAL A CA 1
ATOM 1701 C C . VAL A 1 208 ? 1.424 -6.844 0.030 1.00 78.06 208 VAL A C 1
ATOM 1703 O O . VAL A 1 208 ? 0.920 -6.975 1.141 1.00 78.06 208 VAL A O 1
ATOM 1706 N N . GLY A 1 209 ? 1.013 -7.546 -1.026 1.00 79.06 209 GLY A N 1
ATOM 1707 C CA . GLY A 1 209 ? 0.111 -8.691 -0.893 1.00 79.06 209 GLY A CA 1
ATOM 1708 C C . GLY A 1 209 ? 0.874 -9.909 -0.375 1.00 79.06 209 GLY A C 1
ATOM 1709 O O . GLY A 1 209 ? 1.950 -10.212 -0.890 1.00 79.06 209 GLY A O 1
ATOM 1710 N N . LEU A 1 210 ? 0.329 -10.596 0.630 1.00 85.75 210 LEU A N 1
ATOM 1711 C CA . LEU A 1 210 ? 0.887 -11.855 1.125 1.00 85.75 210 LEU A CA 1
ATOM 1712 C C . LEU A 1 210 ? 0.353 -13.047 0.316 1.00 85.75 210 LEU A C 1
ATOM 1714 O O . LEU A 1 210 ? -0.790 -12.997 -0.145 1.00 85.75 210 LEU A O 1
ATOM 1718 N N . PRO A 1 211 ? 1.155 -14.110 0.139 1.00 84.31 211 PRO A N 1
ATOM 1719 C CA . PRO A 1 211 ? 0.704 -15.331 -0.516 1.00 84.31 211 PRO A CA 1
ATOM 1720 C C . PRO A 1 211 ? -0.357 -16.072 0.311 1.00 84.31 211 PRO A C 1
ATOM 1722 O O . PRO A 1 211 ? -0.455 -15.936 1.533 1.00 84.31 211 PRO A O 1
ATOM 1725 N N . ASP A 1 212 ? -1.142 -16.911 -0.364 1.00 81.12 212 ASP A N 1
ATOM 1726 C CA . ASP A 1 212 ? -2.205 -17.693 0.274 1.00 81.12 212 ASP A CA 1
ATOM 1727 C C . ASP A 1 212 ? -1.683 -18.867 1.115 1.00 81.12 212 ASP A C 1
ATOM 1729 O O . ASP A 1 212 ? -2.390 -19.354 1.999 1.00 81.12 212 ASP A O 1
ATOM 1733 N N . SER A 1 213 ? -0.465 -19.334 0.848 1.00 88.25 213 SER A N 1
ATOM 1734 C CA . SER A 1 213 ? 0.160 -20.440 1.571 1.00 88.25 213 SER A CA 1
ATOM 1735 C C . SER A 1 213 ? 0.732 -19.959 2.902 1.00 88.25 213 SER A C 1
ATOM 1737 O O . SER A 1 213 ? 1.660 -19.154 2.918 1.00 88.25 213 SER A O 1
ATOM 1739 N N . ASP A 1 214 ? 0.234 -20.493 4.019 1.00 86.50 214 ASP A N 1
ATOM 1740 C CA . ASP A 1 214 ? 0.721 -20.126 5.357 1.00 86.50 214 ASP A CA 1
ATOM 1741 C C . ASP A 1 214 ? 2.213 -20.436 5.521 1.00 86.50 214 ASP A C 1
ATOM 1743 O O . ASP A 1 214 ? 2.953 -19.624 6.064 1.00 86.50 214 ASP A O 1
ATOM 1747 N N . LYS A 1 215 ? 2.684 -21.543 4.930 1.00 89.62 215 LYS A N 1
ATOM 1748 C CA . LYS A 1 215 ? 4.111 -21.881 4.883 1.00 89.62 215 LYS A CA 1
ATOM 1749 C C . LYS A 1 215 ? 4.935 -20.792 4.189 1.00 89.62 215 LYS A C 1
ATOM 1751 O O . LYS A 1 215 ? 6.020 -20.459 4.645 1.00 89.62 215 LYS A O 1
ATOM 1756 N N . GLU A 1 216 ? 4.440 -20.232 3.086 1.00 89.25 216 GLU A N 1
ATOM 1757 C CA . GLU A 1 216 ? 5.151 -19.143 2.404 1.00 89.25 216 GLU A CA 1
ATOM 1758 C C . GLU A 1 216 ? 5.126 -17.854 3.227 1.00 89.25 216 GLU A C 1
ATOM 1760 O O . GLU A 1 216 ? 6.119 -17.136 3.255 1.00 89.25 216 GLU A O 1
ATOM 1765 N N . VAL A 1 217 ? 4.030 -17.576 3.937 1.00 91.25 217 VAL A N 1
ATOM 1766 C CA . VAL A 1 217 ? 3.945 -16.423 4.846 1.00 91.25 217 VAL A CA 1
ATOM 1767 C C . VAL A 1 217 ? 4.895 -16.576 6.037 1.00 91.25 217 VAL A C 1
ATOM 1769 O O . VAL A 1 217 ? 5.516 -15.594 6.432 1.00 91.25 217 VAL A O 1
ATOM 1772 N N . GLU A 1 218 ? 5.057 -17.781 6.586 1.00 91.75 218 GLU A N 1
ATOM 1773 C CA . GLU A 1 218 ? 6.060 -18.079 7.618 1.00 91.75 218 GLU A CA 1
ATOM 1774 C C . GLU A 1 218 ? 7.488 -17.875 7.098 1.00 91.75 218 GLU A C 1
ATOM 1776 O O . GLU A 1 218 ? 8.297 -17.228 7.759 1.00 91.75 218 GLU A O 1
ATOM 1781 N N . GLU A 1 219 ? 7.796 -18.355 5.891 1.00 92.50 219 GLU A N 1
ATOM 1782 C CA . GLU A 1 219 ? 9.098 -18.121 5.256 1.00 92.50 219 GLU A CA 1
ATOM 1783 C C . GLU A 1 219 ? 9.359 -16.613 5.044 1.00 92.50 219 GLU A C 1
ATOM 1785 O O . GLU A 1 219 ? 10.450 -16.126 5.334 1.00 92.50 219 GLU A O 1
ATOM 1790 N N . ILE A 1 220 ? 8.352 -15.844 4.605 1.00 91.31 220 ILE A N 1
ATOM 1791 C CA . ILE A 1 220 ? 8.448 -14.379 4.462 1.00 91.31 220 ILE A CA 1
ATOM 1792 C C . ILE A 1 220 ? 8.620 -13.696 5.821 1.00 91.31 220 ILE A C 1
ATOM 1794 O O . ILE A 1 220 ? 9.379 -12.734 5.922 1.00 91.31 220 ILE A O 1
ATOM 1798 N N . LEU A 1 221 ? 7.932 -14.168 6.863 1.00 92.81 221 LEU A N 1
ATOM 1799 C CA . LEU A 1 221 ? 8.070 -13.655 8.225 1.00 92.81 221 LEU A CA 1
ATOM 1800 C C . LEU A 1 221 ? 9.511 -13.812 8.728 1.00 92.81 221 LEU A C 1
ATOM 1802 O O . LEU A 1 221 ? 10.043 -12.885 9.337 1.00 92.81 221 LEU A O 1
ATOM 1806 N N . GLU A 1 222 ? 10.158 -14.944 8.453 1.00 89.50 222 GLU A N 1
ATOM 1807 C CA . GLU A 1 222 ? 11.563 -15.158 8.814 1.00 89.50 222 GLU A CA 1
ATOM 1808 C C . GLU A 1 222 ? 12.509 -14.207 8.060 1.00 89.50 222 GLU A C 1
ATOM 1810 O O . GLU A 1 222 ? 13.401 -13.623 8.679 1.00 89.50 222 GLU A O 1
ATOM 1815 N N . GLU A 1 223 ? 12.280 -13.953 6.766 1.00 88.31 223 GLU A N 1
ATOM 1816 C CA . GLU A 1 223 ? 13.044 -12.931 6.033 1.00 88.31 223 GLU A CA 1
ATOM 1817 C C . GLU A 1 223 ? 12.773 -11.517 6.570 1.00 88.31 223 GLU A C 1
ATOM 1819 O O . GLU A 1 223 ? 13.702 -10.737 6.775 1.00 88.31 223 GLU A O 1
ATOM 1824 N N . ALA A 1 224 ? 11.515 -11.178 6.862 1.00 86.94 224 ALA A N 1
ATOM 1825 C CA . ALA A 1 224 ? 11.148 -9.882 7.424 1.00 86.94 224 ALA A CA 1
ATOM 1826 C C . ALA A 1 224 ? 11.841 -9.633 8.771 1.00 86.94 224 ALA A C 1
ATOM 1828 O O . ALA A 1 224 ? 12.337 -8.533 8.998 1.00 86.94 224 ALA A O 1
ATOM 1829 N N . LYS A 1 225 ? 11.940 -10.649 9.637 1.00 84.12 225 LYS A N 1
ATOM 1830 C CA . LYS A 1 225 ? 12.717 -10.576 10.885 1.00 84.12 225 LYS A CA 1
ATOM 1831 C C . LYS A 1 225 ? 14.211 -10.413 10.618 1.00 84.12 225 LYS A C 1
ATOM 1833 O O . LYS A 1 225 ? 14.846 -9.587 11.265 1.00 84.12 225 LYS A O 1
ATOM 1838 N N . PHE A 1 226 ? 14.769 -11.171 9.672 1.00 83.81 226 PHE A N 1
ATOM 1839 C CA . PHE A 1 226 ? 16.189 -11.090 9.322 1.00 83.81 226 PHE A CA 1
ATOM 1840 C C . PHE A 1 226 ? 16.591 -9.681 8.859 1.00 83.81 226 PHE A C 1
ATOM 1842 O O . PHE A 1 226 ? 17.613 -9.154 9.295 1.00 83.81 226 PHE A O 1
ATOM 1849 N N . TYR A 1 227 ? 15.769 -9.049 8.017 1.00 79.06 227 TYR A N 1
ATOM 1850 C CA . TYR A 1 227 ? 15.993 -7.686 7.523 1.00 79.06 227 TYR A CA 1
ATOM 1851 C C . TYR A 1 227 ? 15.486 -6.582 8.477 1.00 79.06 227 TYR A C 1
ATOM 1853 O O . TYR A 1 227 ? 15.541 -5.403 8.120 1.00 79.06 227 TYR A O 1
ATOM 1861 N N . ASP A 1 228 ? 15.006 -6.948 9.672 1.00 72.81 228 ASP A N 1
ATOM 1862 C CA . ASP A 1 228 ? 14.432 -6.060 10.696 1.00 72.81 228 ASP A CA 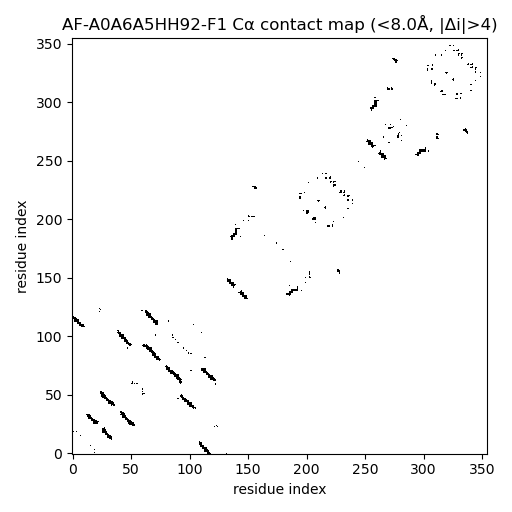1
ATOM 1863 C C . ASP A 1 228 ? 13.268 -5.179 10.189 1.00 72.81 228 ASP A C 1
ATOM 1865 O O . ASP A 1 228 ? 13.128 -3.994 10.501 1.00 72.81 228 ASP A O 1
ATOM 1869 N N . LEU A 1 229 ? 12.399 -5.772 9.369 1.00 77.94 229 LEU A N 1
ATOM 1870 C CA . LEU A 1 229 ? 11.203 -5.151 8.803 1.00 77.94 229 LEU A CA 1
ATOM 1871 C C . LEU A 1 229 ? 10.009 -5.361 9.731 1.00 77.94 229 LEU A C 1
ATOM 1873 O O . LEU A 1 229 ? 9.100 -6.138 9.436 1.00 77.94 229 LEU A O 1
ATOM 1877 N N . ILE A 1 230 ? 10.013 -4.643 10.857 1.00 76.62 230 ILE A N 1
ATOM 1878 C CA . ILE A 1 230 ? 9.021 -4.770 11.942 1.00 76.62 230 ILE A CA 1
ATOM 1879 C C . ILE A 1 230 ? 7.579 -4.715 11.414 1.00 76.62 230 ILE A C 1
ATOM 1881 O O . ILE A 1 230 ? 6.751 -5.549 11.772 1.00 76.62 230 ILE A O 1
ATOM 1885 N N . GLU A 1 231 ? 7.275 -3.770 10.522 1.00 78.00 231 GLU A N 1
ATOM 1886 C CA . GLU A 1 231 ? 5.929 -3.609 9.958 1.00 78.00 231 GLU A CA 1
ATOM 1887 C C . GLU A 1 231 ? 5.486 -4.821 9.123 1.00 78.00 231 GLU A C 1
ATOM 1889 O O . GLU A 1 231 ? 4.355 -5.288 9.266 1.00 78.00 231 GLU A O 1
ATOM 1894 N N . LEU A 1 232 ? 6.378 -5.373 8.293 1.00 81.19 232 LEU A N 1
ATOM 1895 C CA . LEU A 1 232 ? 6.083 -6.568 7.499 1.00 81.19 232 LEU A CA 1
ATOM 1896 C C . LEU A 1 232 ? 5.989 -7.817 8.382 1.00 81.19 232 LEU A C 1
ATOM 1898 O O . LEU A 1 232 ? 5.114 -8.652 8.164 1.00 81.19 232 LEU A O 1
ATOM 1902 N N . SER A 1 233 ? 6.844 -7.924 9.402 1.00 84.38 233 SER A N 1
ATOM 1903 C CA . SER A 1 233 ? 6.795 -8.999 10.398 1.00 84.38 233 SER A CA 1
ATOM 1904 C C . SER A 1 233 ? 5.449 -9.021 11.130 1.00 84.38 233 SER A C 1
ATOM 1906 O O . SER A 1 233 ? 4.806 -10.070 11.228 1.00 84.38 233 SER A O 1
ATOM 1908 N N . ASN A 1 234 ? 4.973 -7.859 11.584 1.00 81.31 234 ASN A N 1
ATOM 1909 C CA . ASN A 1 234 ? 3.660 -7.731 12.216 1.00 81.31 234 ASN A CA 1
ATOM 1910 C C . ASN A 1 234 ? 2.543 -8.101 11.237 1.00 81.31 234 ASN A C 1
ATOM 1912 O O . ASN A 1 234 ? 1.651 -8.868 11.586 1.00 81.31 234 ASN A O 1
ATOM 1916 N N . TYR A 1 235 ? 2.629 -7.642 9.985 1.00 83.69 235 TYR A N 1
ATOM 1917 C CA . TYR A 1 235 ? 1.627 -7.959 8.969 1.00 83.69 235 TYR A CA 1
ATOM 1918 C C . TYR A 1 235 ? 1.533 -9.463 8.660 1.00 83.69 235 TYR A C 1
ATOM 1920 O O . TYR A 1 235 ? 0.429 -10.002 8.554 1.00 83.69 235 TYR A O 1
ATOM 1928 N N . CYS A 1 236 ? 2.667 -10.165 8.575 1.00 86.69 236 CYS A N 1
ATOM 1929 C CA . CYS A 1 236 ? 2.691 -11.619 8.390 1.00 86.69 236 CYS A CA 1
ATOM 1930 C C . CYS A 1 236 ? 2.125 -12.354 9.615 1.00 86.69 236 CYS A C 1
ATOM 1932 O O . CYS A 1 236 ? 1.320 -13.274 9.466 1.00 86.69 236 CYS A O 1
ATOM 1934 N N . THR A 1 237 ? 2.488 -11.913 10.822 1.00 87.06 237 THR A N 1
ATOM 1935 C CA . THR A 1 237 ? 1.994 -12.484 12.087 1.00 87.06 237 THR A CA 1
ATOM 1936 C C . THR A 1 237 ? 0.474 -12.335 12.210 1.00 87.06 237 THR A C 1
ATOM 1938 O O . THR A 1 237 ? -0.227 -13.302 12.517 1.00 87.06 237 THR A O 1
ATOM 1941 N N . ASP A 1 238 ? -0.059 -11.158 11.877 1.00 82.19 238 ASP A N 1
ATOM 1942 C CA . ASP A 1 238 ? -1.497 -10.883 11.831 1.00 82.19 238 ASP A CA 1
ATOM 1943 C C . ASP A 1 238 ? -2.221 -11.744 10.792 1.00 82.19 238 ASP A C 1
ATOM 1945 O O . ASP A 1 238 ? -3.338 -12.212 11.020 1.00 82.19 238 ASP A O 1
ATOM 1949 N N . HIS A 1 239 ? -1.611 -11.959 9.627 1.00 83.56 239 HIS A N 1
ATOM 1950 C CA . HIS A 1 239 ? -2.202 -12.783 8.578 1.00 83.56 239 HIS A CA 1
ATOM 1951 C C . HIS A 1 239 ? -2.311 -14.259 9.002 1.00 83.56 239 HIS A C 1
ATOM 1953 O O . HIS A 1 239 ? -3.365 -14.879 8.819 1.00 83.56 239 HIS A O 1
ATOM 1959 N N . LEU A 1 240 ? -1.265 -14.795 9.639 1.00 83.88 240 LEU A N 1
ATOM 1960 C CA . LEU A 1 240 ? -1.226 -16.162 10.174 1.00 83.88 240 LEU A CA 1
ATOM 1961 C C . LEU A 1 240 ? -2.198 -16.355 11.355 1.00 83.88 240 LEU A C 1
ATOM 1963 O O . LEU A 1 240 ? -2.896 -17.373 11.443 1.00 83.88 240 LEU A O 1
ATOM 1967 N N . SER A 1 241 ? -2.325 -15.356 12.234 1.00 79.25 241 SER A N 1
ATOM 1968 C CA . SER A 1 241 ? -3.260 -15.404 13.367 1.00 79.25 241 SER A CA 1
ATOM 1969 C C . SER A 1 241 ? -4.726 -15.321 12.916 1.00 79.25 241 SER A C 1
ATOM 1971 O O . SER A 1 241 ? -5.578 -16.069 13.406 1.00 79.25 241 SER A O 1
ATOM 1973 N N . ARG A 1 242 ? -5.032 -14.496 11.903 1.00 71.25 242 ARG A N 1
ATOM 1974 C CA . ARG A 1 242 ? -6.382 -14.373 11.321 1.00 71.25 242 ARG A CA 1
ATOM 1975 C C . ARG A 1 242 ? -6.840 -15.638 10.591 1.00 71.25 242 ARG A C 1
ATOM 1977 O O . ARG A 1 242 ? -8.034 -15.939 10.619 1.00 71.25 242 ARG A O 1
ATOM 1984 N N . LYS A 1 243 ? -5.936 -16.394 9.955 1.00 56.16 243 LYS A N 1
ATOM 1985 C CA . LYS A 1 243 ? -6.267 -17.688 9.322 1.00 56.16 243 LYS A CA 1
ATOM 1986 C C . LYS A 1 243 ? -6.420 -18.831 10.326 1.00 56.16 243 LYS A C 1
ATOM 1988 O O . LYS A 1 243 ? -7.323 -19.652 10.158 1.00 56.16 243 LYS A O 1
ATOM 1993 N N . SER A 1 244 ? -5.664 -18.816 11.424 1.00 51.78 244 SER A N 1
ATOM 1994 C CA . SER A 1 244 ? -5.848 -19.757 12.545 1.00 51.78 244 SER A CA 1
ATOM 1995 C C . SER A 1 244 ? -7.250 -19.652 13.181 1.00 51.78 244 SER A C 1
ATOM 1997 O O . SER A 1 244 ? -7.825 -20.650 13.620 1.00 51.78 244 SER A O 1
ATOM 1999 N N . SER A 1 245 ? -7.863 -18.462 13.134 1.00 48.78 245 SER A N 1
ATOM 2000 C CA . SER A 1 245 ? -9.259 -18.230 13.541 1.00 48.78 245 SER A CA 1
ATOM 2001 C C . SER A 1 245 ? -10.311 -18.663 12.502 1.00 48.78 245 SER A C 1
ATOM 2003 O O . SER A 1 245 ? -11.491 -18.714 12.844 1.00 48.78 245 SER A O 1
ATOM 2005 N N . ARG A 1 246 ? -9.933 -18.940 11.244 1.00 48.19 246 ARG A N 1
ATOM 2006 C CA . ARG A 1 246 ? -10.866 -19.321 10.160 1.00 48.19 246 ARG A CA 1
ATOM 2007 C C . ARG A 1 246 ? -10.906 -20.824 9.880 1.00 48.19 246 ARG A C 1
ATOM 2009 O O . ARG A 1 246 ? -11.921 -21.298 9.383 1.00 48.19 246 ARG A O 1
ATOM 2016 N N . ASN A 1 247 ? -9.847 -21.558 10.229 1.00 43.47 247 ASN A N 1
ATOM 2017 C CA . ASN A 1 247 ? -9.748 -23.008 10.013 1.00 43.47 247 ASN A CA 1
ATOM 2018 C C . ASN A 1 247 ? -9.869 -23.851 11.296 1.00 43.47 247 ASN A C 1
ATOM 2020 O O . ASN A 1 247 ? -9.707 -25.068 11.247 1.00 43.47 247 ASN A O 1
ATOM 2024 N N . SER A 1 248 ? -10.198 -23.238 12.435 1.00 40.41 248 SER A N 1
ATOM 2025 C CA . SER A 1 248 ? -10.679 -23.966 13.608 1.00 40.41 248 SER A CA 1
ATOM 2026 C C . SER A 1 248 ? -12.210 -23.978 13.601 1.00 40.41 248 SER A C 1
ATOM 2028 O O . SER A 1 248 ? -12.855 -22.951 13.397 1.00 40.41 248 SER A O 1
ATOM 2030 N N . THR A 1 249 ? -12.819 -25.144 13.844 1.00 41.62 249 THR A N 1
ATOM 2031 C CA . THR A 1 249 ? -14.171 -25.203 14.433 1.00 41.62 249 THR A CA 1
ATOM 2032 C C . THR A 1 249 ? -14.247 -24.148 15.536 1.00 41.62 249 THR A C 1
ATOM 2034 O O . THR A 1 249 ? -13.277 -24.095 16.290 1.00 41.62 249 THR A O 1
ATOM 2037 N N . PRO A 1 250 ? -15.306 -23.322 15.645 1.00 41.75 250 PRO A N 1
ATOM 2038 C CA . PRO A 1 250 ? -15.286 -22.105 16.453 1.00 41.75 250 PRO A CA 1
ATOM 2039 C C . PRO A 1 250 ? -14.895 -22.442 17.892 1.00 41.75 250 PRO A C 1
ATOM 2041 O O . PRO A 1 250 ? -15.718 -22.901 18.683 1.00 41.75 250 PRO A O 1
ATOM 2044 N N . VAL A 1 251 ? -13.617 -22.250 18.221 1.00 47.75 251 VAL A N 1
ATOM 2045 C CA . VAL A 1 251 ? -13.150 -22.331 19.594 1.00 47.75 251 VAL A CA 1
ATOM 2046 C C . VAL A 1 251 ? -13.600 -21.019 20.193 1.00 47.75 251 VAL A C 1
ATOM 2048 O O . VAL A 1 251 ? -13.065 -19.955 19.887 1.00 47.75 251 VAL A O 1
ATOM 2051 N N . VAL A 1 252 ? -14.674 -21.087 20.968 1.00 60.09 252 VAL A N 1
ATOM 2052 C CA . VAL A 1 252 ? -15.137 -19.959 21.759 1.00 60.09 252 VAL A CA 1
ATOM 2053 C C . VAL A 1 252 ? -14.002 -19.624 22.723 1.00 60.09 252 VAL A C 1
ATOM 2055 O O . VAL A 1 252 ? -13.724 -20.395 23.637 1.00 60.09 252 VAL A O 1
ATOM 2058 N N . ASP A 1 253 ? -13.303 -18.517 22.476 1.00 75.44 253 ASP A N 1
ATOM 2059 C CA . ASP A 1 253 ? -12.224 -18.029 23.335 1.00 75.44 253 ASP A CA 1
ATOM 2060 C C . ASP A 1 253 ? -12.846 -17.484 24.628 1.00 75.44 253 ASP A C 1
ATOM 2062 O O . ASP A 1 253 ? -13.266 -16.321 24.697 1.00 75.44 253 ASP A O 1
ATOM 2066 N N . ILE A 1 254 ? -13.048 -18.385 25.598 1.00 83.19 254 ILE A N 1
ATOM 2067 C CA . ILE A 1 254 ? -13.670 -18.084 26.887 1.00 83.19 254 ILE A CA 1
ATOM 2068 C C . ILE A 1 254 ? -12.651 -17.363 27.767 1.00 83.19 254 ILE A C 1
ATOM 2070 O O . ILE A 1 254 ? -11.606 -17.906 28.112 1.00 83.19 254 ILE A O 1
ATOM 2074 N N . VAL A 1 255 ? -13.018 -16.162 28.198 1.00 87.00 255 VAL A N 1
ATOM 2075 C CA . VAL A 1 255 ? -12.271 -15.335 29.141 1.00 87.00 255 VAL A CA 1
ATOM 2076 C C . VAL A 1 255 ? -12.980 -15.366 30.493 1.00 87.00 255 VAL A C 1
ATOM 2078 O O . VAL A 1 255 ? -14.196 -15.157 30.574 1.00 87.00 255 VAL A O 1
ATOM 2081 N N . GLN A 1 256 ? -12.217 -15.609 31.559 1.00 90.38 256 GLN A N 1
ATOM 2082 C CA . GLN A 1 256 ? -12.683 -15.510 32.939 1.00 90.38 256 GLN A CA 1
ATOM 2083 C C . GLN A 1 256 ? -12.292 -14.145 33.522 1.00 90.38 256 GLN A C 1
ATOM 2085 O O . GLN A 1 256 ? -11.132 -13.742 33.453 1.00 90.38 256 GLN A O 1
ATOM 2090 N N . LEU A 1 257 ? -13.259 -13.435 34.096 1.00 93.25 257 LEU A N 1
ATOM 2091 C CA . LEU A 1 257 ? -13.076 -12.165 34.793 1.00 93.25 257 LEU A CA 1
ATOM 2092 C C . LEU A 1 257 ? -13.370 -12.369 36.277 1.00 93.25 257 LEU A C 1
ATOM 2094 O O . LEU A 1 257 ? -14.379 -12.979 36.610 1.00 93.25 257 LEU A O 1
ATOM 2098 N N . ASP A 1 258 ? -12.529 -11.841 37.153 1.00 93.50 258 ASP A N 1
ATOM 2099 C CA . ASP A 1 258 ? -12.788 -11.745 38.587 1.00 93.50 258 ASP A CA 1
ATOM 2100 C C . ASP A 1 258 ? -13.093 -10.283 38.931 1.00 93.50 258 ASP A C 1
ATOM 2102 O O . ASP A 1 258 ? -12.206 -9.435 38.900 1.00 93.50 258 ASP A O 1
ATOM 2106 N N . ILE A 1 259 ? -14.362 -9.974 39.199 1.00 96.00 259 ILE A N 1
ATOM 2107 C CA . ILE A 1 259 ? -14.844 -8.625 39.507 1.00 96.00 259 ILE A CA 1
ATOM 2108 C C . ILE A 1 259 ? -15.098 -8.539 41.012 1.00 96.00 259 ILE A C 1
ATOM 2110 O O . ILE A 1 259 ? -16.121 -9.022 41.505 1.00 96.00 259 ILE A O 1
ATOM 2114 N N . GLY A 1 260 ? -14.145 -7.971 41.754 1.00 93.62 260 GLY A N 1
ATOM 2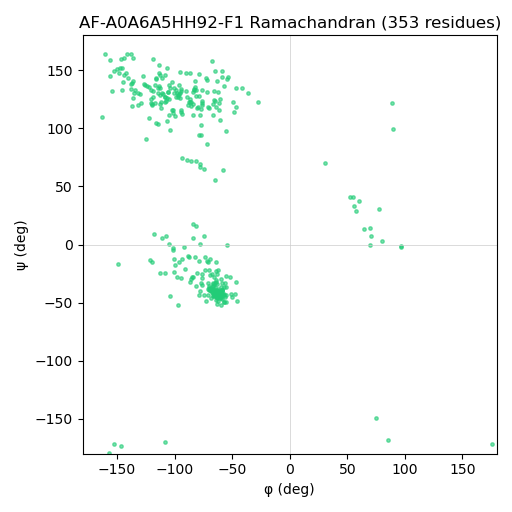115 C CA . GLY A 1 260 ? -14.251 -7.806 43.208 1.00 93.62 260 GLY A CA 1
ATOM 2116 C C . GLY A 1 260 ? -14.502 -9.111 43.974 1.00 93.62 260 GLY A C 1
ATOM 2117 O O . GLY A 1 260 ? -15.224 -9.099 44.971 1.00 93.62 260 GLY A O 1
ATOM 2118 N N . GLY A 1 261 ? -13.965 -10.239 43.492 1.00 90.31 261 GLY A N 1
ATOM 2119 C CA . GLY A 1 261 ? -14.130 -11.576 44.069 1.00 90.31 261 GLY A CA 1
ATOM 2120 C C . GLY A 1 261 ? -15.235 -12.421 43.425 1.00 90.31 261 GLY A C 1
ATOM 2121 O O . GLY A 1 261 ? -15.444 -13.560 43.843 1.00 90.31 261 GLY A O 1
ATOM 2122 N N . THR A 1 262 ? -15.975 -11.894 42.441 1.00 94.50 262 THR A N 1
ATOM 2123 C CA . THR A 1 262 ? -17.015 -12.644 41.714 1.00 94.50 262 THR A CA 1
ATOM 2124 C C . THR A 1 262 ? -16.554 -13.001 40.311 1.00 94.50 262 THR A C 1
ATOM 2126 O O . THR A 1 262 ? -16.188 -12.133 39.521 1.00 94.50 262 THR A O 1
ATOM 2129 N N . ILE A 1 263 ? -16.631 -14.290 39.981 1.00 94.50 263 ILE A N 1
ATOM 2130 C CA . ILE A 1 263 ? -16.173 -14.813 38.698 1.00 94.50 263 ILE A CA 1
ATOM 2131 C C . ILE A 1 263 ? -17.263 -14.717 37.628 1.00 94.50 263 ILE A C 1
ATOM 2133 O O . ILE A 1 263 ? -18.318 -15.339 37.741 1.00 94.50 263 ILE A O 1
ATOM 2137 N N . PHE A 1 264 ? -16.953 -14.027 36.533 1.00 94.75 264 PHE A N 1
ATOM 2138 C CA . PHE A 1 264 ? -17.741 -13.987 35.307 1.00 94.75 264 PHE A CA 1
ATOM 2139 C C . PHE A 1 264 ? -17.005 -14.715 34.186 1.00 94.75 264 PHE A C 1
ATOM 2141 O O . PHE A 1 264 ? -15.786 -14.630 34.058 1.00 94.75 264 PHE A O 1
ATOM 2148 N N . LYS A 1 265 ? -17.753 -15.420 33.337 1.00 92.81 265 LYS A N 1
ATOM 2149 C CA . LYS A 1 265 ? -17.222 -16.054 32.125 1.00 92.81 265 LYS A CA 1
ATOM 2150 C C . LYS A 1 265 ? -17.915 -15.474 30.908 1.00 92.81 265 LYS A C 1
ATOM 2152 O O . LYS A 1 265 ? -19.140 -15.355 30.864 1.00 92.81 265 LYS A O 1
ATOM 2157 N N . THR A 1 266 ? -17.125 -15.100 29.917 1.00 92.19 266 THR A N 1
ATOM 2158 C CA . THR A 1 266 ? -17.620 -14.546 28.660 1.00 92.19 266 THR A CA 1
ATOM 2159 C C . THR A 1 266 ? -16.635 -14.853 27.542 1.00 92.19 266 THR A C 1
ATOM 2161 O O . THR A 1 266 ? -15.710 -15.631 27.736 1.00 92.19 266 THR A O 1
ATOM 2164 N N . THR A 1 267 ? -16.834 -14.284 26.361 1.00 88.06 267 THR A N 1
ATOM 2165 C CA . THR A 1 267 ? -15.961 -14.507 25.210 1.00 88.06 267 THR A CA 1
ATOM 2166 C C . THR A 1 267 ? -15.093 -13.287 24.931 1.00 88.06 267 THR A C 1
ATOM 2168 O O . THR A 1 267 ? -15.505 -12.150 25.190 1.00 88.06 267 THR A O 1
ATOM 2171 N N . LYS A 1 268 ? -13.913 -13.500 24.340 1.00 86.44 268 LYS A N 1
ATOM 2172 C CA . LYS A 1 268 ? -13.070 -12.399 23.853 1.00 86.44 268 LYS A CA 1
ATOM 2173 C C . LYS A 1 268 ? -13.834 -11.487 22.883 1.00 86.44 268 LYS A C 1
ATOM 2175 O O . LYS A 1 268 ? -13.676 -10.270 22.941 1.00 86.44 268 LYS A O 1
ATOM 2180 N N . SER A 1 269 ? -14.706 -12.045 22.039 1.00 86.38 269 SER A N 1
ATOM 2181 C CA . SER A 1 269 ? -15.528 -11.266 21.102 1.00 86.38 269 SER A CA 1
ATOM 2182 C C . SER A 1 269 ? -16.550 -10.372 21.810 1.00 86.38 269 SER A C 1
ATOM 2184 O O . SER A 1 269 ? -16.716 -9.222 21.415 1.00 86.38 269 SER A O 1
ATOM 2186 N N . THR A 1 270 ? -17.177 -10.834 22.898 1.00 90.69 270 THR A N 1
ATOM 2187 C CA . THR A 1 270 ? -18.034 -9.984 23.744 1.00 90.69 270 THR A CA 1
ATOM 2188 C C . THR A 1 270 ? -17.243 -8.814 24.333 1.00 90.69 270 THR A C 1
ATOM 2190 O O . THR A 1 270 ? -17.683 -7.671 24.262 1.00 90.69 270 THR A O 1
ATOM 2193 N N . LEU A 1 271 ? -16.050 -9.080 24.875 1.00 92.19 271 LEU A N 1
ATOM 2194 C CA . LEU A 1 271 ? -15.225 -8.059 25.532 1.00 92.19 271 LEU A CA 1
ATOM 2195 C C . LEU A 1 271 ? -14.627 -7.020 24.574 1.00 92.19 271 LEU A C 1
ATOM 2197 O O . LEU A 1 271 ? -14.298 -5.913 24.994 1.00 92.19 271 LEU A O 1
ATOM 2201 N N . THR A 1 272 ? -14.519 -7.364 23.292 1.00 88.94 272 THR A N 1
ATOM 2202 C CA . THR A 1 272 ? -13.951 -6.512 22.236 1.00 88.94 272 THR A CA 1
ATOM 2203 C C . THR A 1 272 ? -15.011 -5.898 21.313 1.00 88.94 272 THR A C 1
ATOM 2205 O O . THR A 1 272 ? -14.659 -5.137 20.408 1.00 88.94 272 THR A O 1
ATOM 2208 N N . ARG A 1 273 ? -16.311 -6.170 21.544 1.00 88.56 273 ARG A N 1
ATOM 2209 C CA . ARG A 1 273 ? -17.424 -5.659 20.717 1.00 88.56 273 ARG A CA 1
ATOM 2210 C C . ARG A 1 273 ? -17.471 -4.131 20.679 1.00 88.56 273 ARG A C 1
ATOM 2212 O O . ARG A 1 273 ? -17.733 -3.554 19.627 1.00 88.56 273 ARG A O 1
ATOM 2219 N N . PHE A 1 274 ? -17.208 -3.485 21.811 1.00 86.81 274 PHE A N 1
ATOM 2220 C CA . PHE A 1 274 ? -17.202 -2.030 21.938 1.00 86.81 274 PHE A CA 1
ATOM 2221 C C . PHE A 1 274 ? -15.791 -1.517 22.201 1.00 86.81 274 PHE A C 1
ATOM 2223 O O . PHE A 1 274 ? -14.999 -2.162 22.887 1.00 86.81 274 PHE A O 1
ATOM 2230 N N . ASN A 1 275 ? -15.481 -0.333 21.671 1.00 85.00 275 ASN A N 1
ATOM 2231 C CA . ASN A 1 275 ? -14.293 0.397 22.101 1.00 85.00 275 ASN A CA 1
ATOM 2232 C C . ASN A 1 275 ? -14.486 0.780 23.573 1.00 85.00 275 ASN A C 1
ATOM 2234 O O . ASN A 1 275 ? -15.494 1.391 23.916 1.00 85.00 275 ASN A O 1
ATOM 2238 N N . GLY A 1 276 ? -13.551 0.379 24.430 1.00 88.38 276 GLY A N 1
ATOM 2239 C CA . GLY A 1 276 ? -13.646 0.552 25.875 1.00 88.38 276 GLY A CA 1
ATOM 2240 C C . GLY A 1 276 ? -12.468 -0.106 26.591 1.00 88.38 276 GLY A C 1
ATOM 2241 O O . GLY A 1 276 ? -11.529 -0.574 25.944 1.00 88.38 276 GLY A O 1
ATOM 2242 N N . MET A 1 277 ? -12.514 -0.168 27.923 1.00 92.06 277 MET A N 1
ATOM 2243 C CA . MET A 1 277 ? -11.399 -0.653 28.748 1.00 92.06 277 MET A CA 1
ATOM 2244 C C . MET A 1 277 ? -10.949 -2.065 28.349 1.00 92.06 277 MET A C 1
ATOM 2246 O O . MET A 1 277 ? -9.764 -2.301 28.125 1.00 92.06 277 MET A O 1
ATOM 2250 N N . PHE A 1 278 ? -11.899 -2.996 28.223 1.00 91.12 278 PHE A N 1
ATOM 2251 C CA . PHE A 1 278 ? -11.607 -4.396 27.916 1.00 91.12 278 PHE A CA 1
ATOM 2252 C C . PHE A 1 278 ? -10.989 -4.590 26.536 1.00 91.12 278 PHE A C 1
ATOM 2254 O O . PHE A 1 278 ? -10.032 -5.349 26.405 1.00 91.12 278 PHE A O 1
ATOM 2261 N N . LYS A 1 279 ? -11.487 -3.881 25.520 1.00 87.50 279 LYS A N 1
ATOM 2262 C CA . LYS A 1 279 ? -10.907 -3.933 24.180 1.00 87.50 279 LYS A CA 1
ATOM 2263 C C . LYS A 1 279 ? -9.467 -3.428 24.189 1.00 87.50 279 LYS A C 1
ATOM 2265 O O . LYS A 1 279 ? -8.580 -4.136 23.739 1.00 87.50 279 LYS A O 1
ATOM 2270 N N . THR A 1 280 ? -9.217 -2.274 24.805 1.00 84.31 280 THR A N 1
ATOM 2271 C CA . THR A 1 280 ? -7.862 -1.724 24.961 1.00 84.31 280 THR A CA 1
ATOM 2272 C C . THR A 1 280 ? -6.937 -2.682 25.716 1.00 84.31 280 THR A C 1
ATOM 2274 O O . THR A 1 280 ? -5.775 -2.825 25.348 1.00 84.31 280 THR A O 1
ATOM 2277 N N . MET A 1 281 ? -7.437 -3.361 26.751 1.00 82.62 281 MET A N 1
ATOM 2278 C CA . MET A 1 281 ? -6.686 -4.347 27.534 1.00 82.62 281 MET A CA 1
ATOM 2279 C C . MET A 1 281 ? -6.353 -5.618 26.736 1.00 82.62 281 MET A C 1
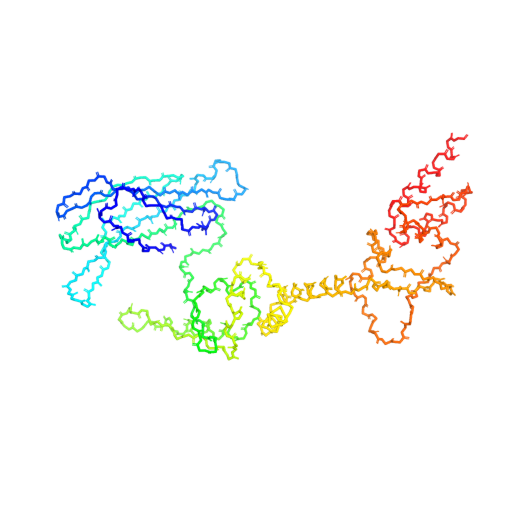ATOM 2281 O O . MET A 1 281 ? -5.258 -6.163 26.866 1.00 82.62 281 MET A O 1
ATOM 2285 N N . LEU A 1 282 ? -7.282 -6.098 25.912 1.00 79.69 282 LEU A N 1
ATOM 2286 C CA . LEU A 1 282 ? -7.115 -7.331 25.140 1.00 79.69 282 LEU A CA 1
ATOM 2287 C C . LEU A 1 282 ? -6.371 -7.116 23.814 1.00 79.69 282 LEU A C 1
ATOM 2289 O O . LEU A 1 282 ? -5.716 -8.048 23.350 1.00 79.69 282 LEU A O 1
ATOM 2293 N N . ASP A 1 283 ? -6.461 -5.919 23.225 1.00 72.75 283 ASP A N 1
ATOM 2294 C CA . ASP A 1 283 ? -5.792 -5.553 21.969 1.00 72.75 283 ASP A CA 1
ATOM 2295 C C . ASP A 1 283 ? -4.323 -5.160 22.192 1.00 72.75 283 ASP A C 1
ATOM 2297 O O . ASP A 1 283 ? -3.475 -5.489 21.371 1.00 72.75 283 ASP A O 1
ATOM 2301 N N . ASN A 1 284 ? -3.990 -4.501 23.310 1.00 62.50 284 ASN A N 1
ATOM 2302 C CA . ASN A 1 284 ? -2.609 -4.087 23.606 1.00 62.50 284 ASN A CA 1
ATOM 2303 C C . ASN A 1 284 ? -1.754 -5.186 24.250 1.00 62.50 284 ASN A C 1
ATOM 2305 O O . ASN A 1 284 ? -0.752 -4.846 24.874 1.00 62.50 284 ASN A O 1
ATOM 2309 N N . GLU A 1 285 ? -2.174 -6.458 24.151 1.00 56.25 285 GLU A N 1
ATOM 2310 C CA . GLU A 1 285 ? -1.591 -7.606 24.857 1.00 56.25 285 GLU A CA 1
ATOM 2311 C C . GLU A 1 285 ? -1.020 -7.175 26.209 1.00 56.25 285 GLU A C 1
ATOM 2313 O O . GLU A 1 285 ? 0.205 -7.089 26.359 1.00 56.25 285 GLU A O 1
ATOM 2318 N N . ILE A 1 286 ? -1.882 -6.822 27.185 1.00 48.12 286 ILE A N 1
ATOM 2319 C CA . ILE A 1 286 ? -1.370 -6.559 28.534 1.00 48.12 286 ILE A CA 1
ATOM 2320 C C . ILE A 1 286 ? -0.423 -7.703 28.862 1.00 48.12 286 ILE A C 1
ATOM 2322 O O . ILE A 1 286 ? -0.816 -8.870 28.883 1.00 48.12 286 ILE A O 1
ATOM 2326 N N . SER A 1 287 ? 0.835 -7.312 29.072 1.00 39.38 287 SER A N 1
ATOM 2327 C CA . SER A 1 287 ? 1.964 -8.123 29.491 1.00 39.38 287 SER A CA 1
ATOM 2328 C C . SER A 1 287 ? 1.727 -8.663 30.902 1.00 39.38 287 SER A C 1
ATOM 2330 O O . SER A 1 287 ? 2.536 -8.482 31.805 1.00 39.38 287 SER A O 1
ATOM 2332 N N . VAL A 1 288 ? 0.614 -9.362 31.105 1.00 40.81 288 VAL A N 1
ATOM 2333 C CA . VAL A 1 288 ? 0.567 -10.488 32.011 1.00 40.81 288 VAL A CA 1
ATOM 2334 C C . VAL A 1 288 ? 1.203 -11.595 31.195 1.00 40.81 288 VAL A C 1
ATOM 2336 O O . VAL A 1 288 ? 0.569 -12.225 30.348 1.00 40.81 288 VAL A O 1
ATOM 2339 N N . LYS A 1 289 ? 2.513 -11.777 31.388 1.00 37.91 289 LYS A N 1
ATOM 2340 C CA . LYS A 1 289 ? 3.181 -13.032 31.034 1.00 37.91 289 LYS A CA 1
ATOM 2341 C C . LYS A 1 289 ? 2.190 -14.152 31.346 1.00 37.91 289 LYS A C 1
ATOM 2343 O O . LYS A 1 289 ? 1.631 -14.129 32.438 1.00 37.91 289 LYS A O 1
ATOM 2348 N N . LYS A 1 290 ? 1.951 -15.072 30.405 1.00 40.56 290 LYS A N 1
ATOM 2349 C CA . LYS A 1 290 ? 1.202 -16.328 30.603 1.00 40.56 290 LYS A CA 1
ATOM 2350 C C . LYS A 1 290 ? 1.861 -17.177 31.706 1.00 40.56 290 LYS A C 1
ATOM 2352 O O . LYS A 1 290 ? 2.430 -18.229 31.445 1.00 40.56 290 LYS A O 1
ATOM 2357 N N . GLN A 1 291 ? 1.861 -16.662 32.920 1.00 34.97 291 GLN A N 1
ATOM 2358 C CA . GLN A 1 291 ? 2.328 -17.249 34.153 1.00 34.97 291 GLN A CA 1
ATOM 2359 C C . GLN A 1 291 ? 1.112 -17.160 35.078 1.00 34.97 291 GLN A C 1
ATOM 2361 O O . GLN A 1 291 ? 0.839 -16.143 35.706 1.00 34.97 291 GLN A O 1
ATOM 2366 N N . ASP A 1 292 ? 0.332 -18.237 35.019 1.00 43.25 292 ASP A N 1
ATOM 2367 C CA . ASP A 1 292 ? -0.457 -18.796 36.118 1.00 43.25 292 ASP A CA 1
ATOM 2368 C C . ASP A 1 292 ? -1.704 -18.061 36.643 1.00 43.25 292 ASP A C 1
ATOM 2370 O O . ASP A 1 292 ? -2.311 -18.546 37.596 1.00 43.25 292 ASP A O 1
ATOM 2374 N N . PHE A 1 293 ? -2.181 -16.979 36.018 1.00 47.12 293 PHE A N 1
ATOM 2375 C CA . PHE A 1 293 ? -3.494 -16.405 36.367 1.00 47.12 293 PHE A CA 1
ATOM 2376 C C . PHE A 1 293 ? -4.590 -16.839 35.380 1.00 47.12 293 PHE A C 1
ATOM 2378 O O . PHE A 1 293 ? -4.607 -16.425 34.224 1.00 47.12 293 PHE A O 1
ATOM 2385 N N . GLU A 1 294 ? -5.521 -17.675 35.856 1.00 66.81 294 GLU A N 1
ATOM 2386 C CA . GLU A 1 294 ? -6.670 -18.216 35.103 1.00 66.81 294 GLU A CA 1
ATOM 2387 C C . GLU A 1 294 ? -7.762 -17.157 34.816 1.00 66.81 294 GLU A C 1
ATOM 2389 O O . GLU A 1 294 ? -8.627 -17.370 33.968 1.00 66.81 294 GLU A O 1
ATOM 2394 N N . SER A 1 295 ? -7.724 -15.993 35.483 1.00 78.88 295 SER A N 1
ATOM 2395 C CA . SER A 1 295 ? -8.732 -14.929 35.355 1.00 78.88 295 SER A CA 1
ATOM 2396 C C . SER A 1 295 ? -8.169 -13.508 35.425 1.00 78.88 295 SER A C 1
ATOM 2398 O O . SER A 1 295 ? -7.253 -13.226 36.195 1.00 78.88 295 SER A O 1
ATOM 2400 N N . ILE A 1 296 ? -8.775 -12.589 34.667 1.00 87.06 296 ILE A N 1
ATOM 2401 C CA . ILE A 1 296 ? -8.489 -11.149 34.708 1.00 87.06 296 ILE A CA 1
ATOM 2402 C C . ILE A 1 296 ? -9.175 -10.540 35.933 1.00 87.06 296 ILE A C 1
ATOM 2404 O O . ILE A 1 296 ? -10.401 -10.451 35.964 1.00 87.06 296 ILE A O 1
ATOM 2408 N N . PHE A 1 297 ? -8.395 -10.100 36.919 1.00 90.75 297 PHE A N 1
ATOM 2409 C CA . PHE A 1 297 ? -8.925 -9.434 38.108 1.00 90.75 297 PHE A CA 1
ATOM 2410 C C . PHE A 1 297 ? -9.190 -7.943 37.871 1.00 90.75 297 PHE A C 1
ATOM 2412 O O . PHE A 1 297 ? -8.353 -7.228 37.316 1.00 90.75 297 PHE A O 1
ATOM 2419 N N . ILE A 1 298 ? -10.346 -7.473 38.334 1.00 92.75 298 ILE A N 1
ATOM 2420 C CA . ILE A 1 298 ? -10.777 -6.080 38.308 1.00 92.75 298 ILE A CA 1
ATOM 2421 C C . ILE A 1 298 ? -11.298 -5.713 39.696 1.00 92.75 298 ILE A C 1
ATOM 2423 O O . ILE A 1 298 ? -12.287 -6.266 40.180 1.00 92.75 298 ILE A O 1
ATOM 2427 N N . ASP A 1 299 ? -10.654 -4.722 40.307 1.00 94.38 299 ASP A N 1
ATOM 2428 C CA . ASP A 1 299 ? -10.999 -4.204 41.632 1.00 94.38 299 ASP A CA 1
ATOM 2429 C C . ASP A 1 299 ? -12.229 -3.278 41.570 1.00 94.38 299 ASP A C 1
ATOM 2431 O O . ASP A 1 299 ? -12.146 -2.055 41.710 1.00 94.38 299 ASP A O 1
ATOM 2435 N N . ARG A 1 300 ? -13.387 -3.862 41.247 1.00 95.69 300 ARG A N 1
ATOM 2436 C CA . ARG A 1 300 ? -14.689 -3.190 41.146 1.00 95.69 300 ARG A CA 1
ATOM 2437 C C . ARG A 1 300 ? -15.778 -4.024 41.799 1.00 95.69 300 ARG A C 1
ATOM 2439 O O . ARG A 1 300 ? -15.636 -5.226 41.986 1.00 95.69 300 ARG A O 1
ATOM 2446 N N . SER A 1 301 ? -16.892 -3.379 42.136 1.00 95.06 301 SER A N 1
ATOM 2447 C CA . SER A 1 301 ? -18.045 -4.088 42.689 1.00 95.06 301 SER A CA 1
ATOM 2448 C C . SER A 1 301 ? -18.736 -4.929 41.606 1.00 95.06 301 SER A C 1
ATOM 2450 O O . SER A 1 301 ? -19.080 -4.386 40.556 1.00 95.06 301 SER A O 1
ATOM 2452 N N . PRO A 1 302 ? -19.040 -6.213 41.863 1.00 97.12 302 PRO A N 1
ATOM 2453 C CA . PRO A 1 302 ? -19.757 -7.055 40.906 1.00 97.12 302 PRO A CA 1
ATOM 2454 C C . PRO A 1 302 ? -21.250 -6.723 40.789 1.00 97.12 302 PRO A C 1
ATOM 2456 O O . PRO A 1 302 ? -21.900 -7.210 39.871 1.00 97.12 302 PRO A O 1
ATOM 2459 N N . LYS A 1 303 ? -21.802 -5.887 41.688 1.00 97.00 303 LYS A N 1
ATOM 2460 C CA . LYS A 1 303 ? -23.247 -5.621 41.830 1.00 97.00 303 LYS A CA 1
ATOM 2461 C C . LYS A 1 303 ? -23.964 -5.327 40.505 1.00 97.00 303 LYS A C 1
ATOM 2463 O O . LYS A 1 303 ? -25.073 -5.804 40.309 1.00 97.00 303 LYS A O 1
ATOM 2468 N N . HIS A 1 304 ? -23.346 -4.532 39.631 1.00 97.31 304 HIS A N 1
ATOM 2469 C CA . HIS A 1 304 ? -23.937 -4.091 38.358 1.00 97.31 304 HIS A CA 1
ATOM 2470 C C . HIS A 1 304 ? -23.264 -4.704 37.133 1.00 97.31 304 HIS A C 1
ATOM 2472 O O . HIS A 1 304 ? -23.580 -4.335 36.003 1.00 97.31 304 HIS A O 1
ATOM 2478 N N . PHE A 1 305 ? -22.327 -5.631 37.332 1.00 97.69 305 PHE A N 1
ATOM 2479 C CA . PHE A 1 305 ? -21.506 -6.132 36.239 1.00 97.69 305 PHE A CA 1
ATOM 2480 C C . PHE A 1 305 ? -22.303 -6.983 35.240 1.00 97.69 305 PHE A C 1
ATOM 2482 O O . PHE A 1 305 ? -21.972 -6.987 34.059 1.00 97.69 305 PHE A O 1
ATOM 2489 N N . ASP A 1 306 ? -23.405 -7.615 35.652 1.00 97.12 306 ASP A N 1
ATOM 2490 C CA . ASP A 1 306 ? -24.323 -8.289 34.725 1.00 97.12 306 ASP A CA 1
ATOM 2491 C C . ASP A 1 306 ? -24.933 -7.328 33.694 1.00 97.12 306 ASP A C 1
ATOM 2493 O O . ASP A 1 306 ? -25.014 -7.661 32.513 1.00 97.12 306 ASP A O 1
ATOM 2497 N N . ILE A 1 307 ? -25.307 -6.112 34.109 1.00 96.62 307 ILE A N 1
ATOM 2498 C CA . ILE A 1 307 ? -25.855 -5.079 33.213 1.00 96.62 307 ILE A CA 1
ATOM 2499 C C . ILE A 1 307 ? -24.777 -4.621 32.229 1.00 96.62 307 ILE A C 1
ATOM 2501 O O . ILE A 1 307 ? -25.028 -4.538 31.026 1.00 96.62 307 ILE A O 1
ATOM 2505 N N . ILE A 1 308 ? -23.558 -4.389 32.729 1.00 97.88 308 ILE A N 1
ATOM 2506 C CA . ILE A 1 308 ? -22.389 -4.060 31.903 1.00 97.88 308 ILE A CA 1
ATOM 2507 C C . ILE A 1 308 ? -22.145 -5.161 30.866 1.00 97.88 308 ILE A C 1
ATOM 2509 O O . ILE A 1 308 ? -22.013 -4.884 29.674 1.00 97.88 308 ILE A O 1
ATOM 2513 N N . LEU A 1 309 ? -22.121 -6.419 31.303 1.00 96.62 309 LEU A N 1
ATOM 2514 C CA . LEU A 1 309 ? -21.813 -7.555 30.449 1.00 96.62 309 LEU A CA 1
ATOM 2515 C C . LEU A 1 309 ? -22.915 -7.822 29.419 1.00 96.62 309 LEU A C 1
ATOM 2517 O O . LEU A 1 309 ? -22.598 -8.120 28.270 1.00 96.62 309 LEU A O 1
ATOM 2521 N N . ASN A 1 310 ? -24.188 -7.686 29.790 1.00 95.69 310 ASN A N 1
ATOM 2522 C CA . ASN A 1 310 ? -25.310 -7.831 28.860 1.00 95.69 310 ASN A CA 1
ATOM 2523 C C . ASN A 1 310 ? -25.328 -6.705 27.823 1.00 95.69 310 ASN A C 1
ATOM 2525 O O . ASN A 1 310 ? -25.443 -6.986 26.633 1.00 95.69 310 ASN A O 1
ATOM 2529 N N . PHE A 1 311 ? -25.051 -5.461 28.223 1.00 95.75 311 PHE A N 1
ATOM 2530 C CA . PHE A 1 311 ? -24.845 -4.380 27.260 1.00 95.75 311 PHE A CA 1
ATOM 2531 C C . PHE A 1 311 ? -23.714 -4.710 26.274 1.00 95.75 311 PHE A C 1
ATOM 2533 O O . PHE A 1 311 ? -23.862 -4.533 25.068 1.00 95.75 311 PHE A O 1
ATOM 2540 N N . MET A 1 312 ? -22.595 -5.260 26.753 1.00 94.00 312 MET A N 1
ATOM 2541 C CA . MET A 1 312 ? -21.502 -5.694 25.876 1.00 94.00 312 MET A CA 1
ATOM 2542 C C . MET A 1 312 ? -21.871 -6.890 24.982 1.00 94.00 312 MET A C 1
ATOM 2544 O O . MET A 1 312 ? -21.271 -7.058 23.922 1.00 94.00 312 MET A O 1
ATOM 2548 N N . ARG A 1 313 ? -22.838 -7.727 25.377 1.00 92.31 313 ARG A N 1
ATOM 2549 C CA . ARG A 1 313 ? -23.324 -8.865 24.580 1.00 92.31 313 ARG A CA 1
ATOM 2550 C C . ARG A 1 313 ? -24.285 -8.446 23.492 1.00 92.31 313 ARG A C 1
ATOM 2552 O O . ARG A 1 313 ? -24.119 -8.928 22.377 1.00 92.31 313 ARG A O 1
ATOM 2559 N N . ASP A 1 314 ? -25.215 -7.548 23.800 1.00 90.75 314 ASP A N 1
ATOM 2560 C CA . ASP A 1 314 ? -26.379 -7.257 22.957 1.00 90.75 314 ASP A CA 1
ATOM 2561 C C . ASP A 1 314 ? -26.281 -5.886 22.277 1.00 90.75 314 ASP A C 1
ATOM 2563 O O . ASP A 1 314 ? -26.774 -5.694 21.163 1.00 90.75 314 ASP A O 1
ATOM 2567 N N . GLY A 1 315 ? -25.519 -4.965 22.867 1.00 88.62 315 GLY A N 1
ATOM 2568 C CA . GLY A 1 315 ? -25.443 -3.553 22.488 1.00 88.62 315 GLY A CA 1
ATOM 2569 C C . GLY A 1 315 ? -26.587 -2.707 23.023 1.00 88.62 315 GLY A C 1
ATOM 2570 O O . GLY A 1 315 ? -26.636 -1.513 22.741 1.00 88.62 315 GLY A O 1
ATOM 2571 N N . ASP A 1 316 ? -27.471 -3.322 23.800 1.00 90.69 316 ASP A N 1
ATOM 2572 C CA . ASP A 1 316 ? -28.523 -2.669 24.550 1.00 90.69 316 ASP A CA 1
ATOM 2573 C C . ASP A 1 316 ? -28.774 -3.429 25.861 1.00 90.69 316 ASP A C 1
ATOM 2575 O O . ASP A 1 316 ? -28.380 -4.587 25.991 1.00 90.69 316 ASP A O 1
ATOM 2579 N N . VAL A 1 317 ? -29.385 -2.781 26.854 1.00 93.69 317 VAL A N 1
ATOM 2580 C CA . VAL A 1 317 ? -29.751 -3.425 28.128 1.00 93.69 317 VAL A CA 1
ATOM 2581 C C . VAL A 1 317 ? -30.907 -2.698 28.810 1.00 93.69 317 VAL A C 1
ATOM 2583 O O . VAL A 1 317 ? -31.003 -1.470 28.735 1.00 93.69 317 VAL A O 1
ATOM 2586 N N . GLU A 1 318 ? -31.783 -3.431 29.491 1.00 92.50 318 GLU A N 1
ATOM 2587 C CA . GLU A 1 318 ? -32.790 -2.833 30.371 1.00 92.50 318 GLU A CA 1
ATOM 2588 C C . GLU A 1 318 ? -32.110 -2.152 31.564 1.00 92.50 318 GLU A C 1
ATOM 2590 O O . GLU A 1 318 ? -31.209 -2.711 32.193 1.00 92.50 318 GLU A O 1
ATOM 2595 N N . LEU A 1 319 ? -32.517 -0.915 31.850 1.00 93.31 319 LEU A N 1
ATOM 2596 C CA . LEU A 1 319 ? -31.940 -0.130 32.933 1.00 93.31 319 LEU A CA 1
ATOM 2597 C C . LEU A 1 319 ? -32.779 -0.261 34.214 1.00 93.31 319 LEU A C 1
ATOM 2599 O O . LEU A 1 319 ? -34.001 -0.379 34.123 1.00 93.31 319 LEU A O 1
ATOM 2603 N N . PRO A 1 320 ? -32.156 -0.195 35.406 1.00 92.38 320 PRO A N 1
ATOM 2604 C CA . PRO A 1 320 ? -32.888 -0.183 36.669 1.00 92.38 320 PRO A CA 1
ATOM 2605 C C . PRO A 1 320 ? -33.872 0.988 36.768 1.00 92.38 320 PRO A C 1
ATOM 2607 O O . PRO A 1 320 ? -33.611 2.080 36.269 1.00 92.38 320 PRO A O 1
ATOM 2610 N N . GLU A 1 321 ? -34.977 0.794 37.485 1.00 85.31 321 GLU A N 1
ATOM 2611 C CA . GLU A 1 321 ? -36.004 1.832 37.650 1.00 85.31 321 GLU A CA 1
ATOM 2612 C C . GLU A 1 321 ? -35.593 2.923 38.649 1.00 85.31 321 GLU A C 1
ATOM 2614 O O . GLU A 1 321 ? -36.025 4.073 38.550 1.00 85.31 321 GLU A O 1
ATOM 2619 N N . THR A 1 322 ? -34.752 2.591 39.636 1.00 89.44 322 THR A N 1
ATOM 2620 C CA . THR A 1 322 ? -34.407 3.541 40.696 1.00 89.44 322 THR A CA 1
ATOM 2621 C C . THR A 1 322 ? -33.282 4.483 40.269 1.00 89.44 322 THR A C 1
ATOM 2623 O O . THR A 1 322 ? -32.228 4.060 39.792 1.00 89.44 322 THR A O 1
ATOM 2626 N N . ASN A 1 323 ? -33.448 5.786 40.533 1.00 88.94 323 ASN A N 1
ATOM 2627 C CA . ASN A 1 323 ? -32.427 6.799 40.222 1.00 88.94 323 ASN A CA 1
ATOM 2628 C C . ASN A 1 323 ? -31.066 6.487 40.873 1.00 88.94 323 ASN A C 1
ATOM 2630 O O . ASN A 1 323 ? -30.015 6.769 40.300 1.00 88.94 323 ASN A O 1
ATOM 2634 N N . ARG A 1 324 ? -31.079 5.869 42.062 1.00 91.94 324 ARG A N 1
ATOM 2635 C CA . ARG A 1 324 ? -29.860 5.433 42.752 1.00 91.94 324 ARG A CA 1
ATOM 2636 C C . ARG A 1 324 ? -29.114 4.372 41.943 1.00 91.94 324 ARG A C 1
ATOM 2638 O O . ARG A 1 324 ? -27.923 4.536 41.711 1.00 91.94 324 ARG A O 1
ATOM 2645 N N . GLU A 1 325 ? -29.797 3.313 41.517 1.00 93.19 325 GLU A N 1
ATOM 2646 C CA . GLU A 1 325 ? -29.164 2.215 40.775 1.00 93.19 325 GLU A CA 1
ATOM 2647 C C . GLU A 1 325 ? -28.725 2.654 39.382 1.00 93.19 325 GLU A C 1
ATOM 2649 O O . GLU A 1 325 ? -27.625 2.308 38.970 1.00 93.19 325 GLU A O 1
ATOM 2654 N N . LEU A 1 326 ? -29.495 3.509 38.708 1.00 94.12 326 LEU A N 1
ATOM 2655 C CA . LEU A 1 326 ? -29.088 4.132 37.443 1.00 94.12 326 LEU A CA 1
ATOM 2656 C C . LEU A 1 326 ? -27.763 4.888 37.560 1.00 94.12 326 LEU A C 1
ATOM 2658 O O . LEU A 1 326 ? -26.880 4.736 36.718 1.00 94.12 326 LEU A O 1
ATOM 2662 N N . ARG A 1 327 ? -27.587 5.682 38.624 1.00 93.81 327 ARG A N 1
ATOM 2663 C CA . ARG A 1 327 ? -26.321 6.391 38.872 1.00 93.81 327 ARG A CA 1
ATOM 2664 C C . ARG A 1 327 ? -25.175 5.440 39.193 1.00 93.81 327 ARG A C 1
ATOM 2666 O O . ARG A 1 327 ? -24.034 5.738 38.852 1.00 93.81 327 ARG A O 1
ATOM 2673 N N . GLU A 1 328 ? -25.449 4.329 39.867 1.00 96.62 328 GLU A N 1
ATOM 2674 C CA . GLU A 1 328 ? -24.441 3.301 40.130 1.00 96.62 328 GLU A CA 1
ATOM 2675 C C . GLU A 1 328 ? -24.018 2.595 38.828 1.00 96.62 328 GLU A C 1
ATOM 2677 O O . GLU A 1 328 ? -22.821 2.501 38.566 1.00 96.62 328 GLU A O 1
ATOM 2682 N N . VAL A 1 329 ? -24.969 2.203 37.970 1.00 97.31 329 VAL A N 1
ATOM 2683 C CA . VAL A 1 329 ? -24.697 1.623 36.640 1.00 97.31 329 VAL A CA 1
ATOM 2684 C C . VAL A 1 329 ? -23.927 2.606 35.760 1.00 97.31 329 VAL A C 1
ATOM 2686 O O . VAL A 1 329 ? -22.928 2.224 35.157 1.00 97.31 329 VAL A O 1
ATOM 2689 N N . SER A 1 330 ? -24.330 3.880 35.730 1.00 96.62 330 SER A N 1
ATOM 2690 C CA . SER A 1 330 ? -23.636 4.933 34.978 1.00 96.62 330 SER A CA 1
ATOM 2691 C C . SER A 1 330 ? -22.165 5.065 35.402 1.00 96.62 330 SER A C 1
ATOM 2693 O O . SER A 1 330 ? -21.282 5.129 34.549 1.00 96.62 330 SER A O 1
ATOM 2695 N N . LYS A 1 331 ? -21.867 5.007 36.709 1.00 97.19 331 LYS A N 1
ATOM 2696 C CA . LYS A 1 331 ? -20.483 5.034 37.218 1.00 97.19 331 LYS A CA 1
ATOM 2697 C C . LYS A 1 331 ? -19.664 3.820 36.781 1.00 97.19 331 LYS A C 1
ATOM 2699 O O . LYS A 1 331 ? -18.495 3.983 36.436 1.00 97.19 331 LYS A O 1
ATOM 2704 N N . GLU A 1 332 ? -20.247 2.622 36.790 1.00 97.75 332 GLU A N 1
ATOM 2705 C CA . GLU A 1 332 ? -19.560 1.437 36.264 1.00 97.75 332 GLU A CA 1
ATOM 2706 C C . GLU A 1 332 ? -19.346 1.557 34.746 1.00 97.75 332 GLU A C 1
ATOM 2708 O O . GLU A 1 332 ? -18.241 1.328 34.261 1.00 97.75 332 GLU A O 1
ATOM 2713 N N . ALA A 1 333 ? -20.351 2.004 33.987 1.00 97.00 333 ALA A N 1
ATOM 2714 C CA . ALA A 1 333 ? -20.240 2.217 32.544 1.00 97.00 333 ALA A CA 1
ATOM 2715 C C . ALA A 1 333 ? -19.130 3.223 32.186 1.00 97.00 333 ALA A C 1
ATOM 2717 O O . ALA A 1 333 ? -18.375 2.991 31.241 1.00 97.00 333 ALA A O 1
ATOM 2718 N N . GLN A 1 334 ? -18.979 4.294 32.972 1.00 97.00 334 GLN A N 1
ATOM 2719 C CA . GLN A 1 334 ? -17.868 5.242 32.848 1.00 97.00 334 GLN A CA 1
ATOM 2720 C C . GLN A 1 334 ? -16.516 4.571 33.117 1.00 97.00 334 GLN A C 1
ATOM 2722 O O . GLN A 1 334 ? -15.585 4.760 32.338 1.00 97.00 334 GLN A O 1
ATOM 2727 N N . TYR A 1 335 ? -16.405 3.756 34.172 1.00 96.75 335 TYR A N 1
ATOM 2728 C CA . TYR A 1 335 ? -15.171 3.029 34.490 1.00 96.75 335 TYR A CA 1
ATOM 2729 C C . TYR A 1 335 ? -14.744 2.088 33.353 1.00 96.75 335 TYR A C 1
ATOM 2731 O O . TYR A 1 335 ? -13.587 2.099 32.936 1.00 96.75 335 TYR A O 1
ATOM 2739 N N . TYR A 1 336 ? -15.685 1.319 32.798 1.00 96.25 336 TYR A N 1
ATOM 2740 C CA . TYR A 1 336 ? -15.421 0.403 31.683 1.00 96.25 336 TYR A CA 1
ATOM 2741 C C . TYR A 1 336 ? -15.315 1.103 30.315 1.00 96.25 336 TYR A C 1
ATOM 2743 O O . TYR A 1 336 ? -15.052 0.438 29.308 1.00 96.25 336 TYR A O 1
ATOM 2751 N N . LEU A 1 337 ? -15.458 2.435 30.275 1.00 96.31 337 LEU A N 1
ATOM 2752 C CA . LEU A 1 337 ? -15.406 3.281 29.078 1.00 96.31 337 LEU A CA 1
ATOM 2753 C C . LEU A 1 337 ? -16.487 2.937 28.033 1.00 96.31 337 LEU A C 1
ATOM 2755 O O . LEU A 1 337 ? -16.245 2.992 26.829 1.00 96.31 337 LEU A O 1
ATOM 2759 N N . LEU A 1 338 ? -17.694 2.586 28.484 1.00 95.81 338 LEU A N 1
ATOM 2760 C CA . LEU A 1 338 ? -18.832 2.224 27.633 1.00 95.81 338 LEU A CA 1
ATOM 2761 C C . LEU A 1 338 ? -19.728 3.439 27.359 1.00 95.81 338 LEU A C 1
ATOM 2763 O O . LEU A 1 338 ? -20.823 3.553 27.907 1.00 95.81 338 LEU A O 1
ATOM 2767 N N . GLY A 1 339 ? -19.264 4.339 26.487 1.00 92.69 339 GLY A N 1
ATOM 2768 C CA . GLY A 1 339 ? -19.927 5.624 26.211 1.00 92.69 339 GLY A CA 1
ATOM 2769 C C . GLY A 1 339 ? -21.422 5.518 25.880 1.00 92.69 339 GLY A C 1
ATOM 2770 O O . GLY A 1 339 ? -22.218 6.259 26.445 1.00 92.69 339 GLY A O 1
ATOM 2771 N N . GLY A 1 340 ? -21.826 4.543 25.056 1.00 92.69 340 GLY A N 1
ATOM 2772 C CA . GLY A 1 340 ? -23.242 4.352 24.705 1.00 92.69 340 GLY A CA 1
ATOM 2773 C C . GLY A 1 340 ? -24.135 3.980 25.896 1.00 92.69 340 GLY A C 1
ATOM 2774 O O . GLY A 1 340 ? -25.287 4.400 25.958 1.00 92.69 340 GLY A O 1
ATOM 2775 N N . LEU A 1 341 ? -23.607 3.244 26.881 1.00 95.19 341 LEU A N 1
ATOM 2776 C CA . LEU A 1 341 ? -24.356 2.924 28.098 1.00 95.19 341 LEU A CA 1
ATOM 2777 C C . LEU A 1 341 ? -24.416 4.125 29.051 1.00 95.19 341 LEU A C 1
ATOM 2779 O O . LEU A 1 341 ? -25.439 4.326 29.705 1.00 95.19 341 LEU A O 1
ATOM 2783 N N . VAL A 1 342 ? -23.355 4.941 29.103 1.00 95.50 342 VAL A N 1
ATOM 2784 C CA . VAL A 1 342 ? -23.342 6.198 29.872 1.00 95.50 342 VAL A CA 1
ATOM 2785 C C . VAL A 1 342 ? -24.440 7.129 29.366 1.00 95.50 342 VAL A C 1
ATOM 2787 O O . VAL A 1 342 ? -25.293 7.534 30.154 1.00 95.50 342 VAL A O 1
ATOM 2790 N N . GLU A 1 343 ? -24.478 7.367 28.054 1.00 94.25 343 GLU A N 1
ATOM 2791 C CA . GLU A 1 343 ? -25.495 8.199 27.403 1.00 94.25 343 GLU A CA 1
ATOM 2792 C C . GLU A 1 343 ? -26.911 7.665 27.663 1.00 94.25 343 GLU A C 1
ATOM 2794 O O . GLU A 1 343 ? -27.816 8.422 28.020 1.00 94.25 343 GLU A O 1
ATOM 2799 N N . LYS A 1 344 ? -27.111 6.341 27.569 1.00 93.31 344 LYS A N 1
ATOM 2800 C CA . LYS A 1 344 ? -28.411 5.723 27.866 1.00 93.31 344 LYS A CA 1
ATOM 2801 C C . LYS A 1 344 ? -28.855 5.976 29.313 1.00 93.31 344 LYS A C 1
ATOM 2803 O O . LYS A 1 344 ? -30.024 6.284 29.544 1.00 93.31 344 LYS A O 1
ATOM 2808 N N . CYS A 1 345 ? -27.944 5.861 30.282 1.00 93.25 345 CYS A N 1
ATOM 2809 C CA . CYS A 1 345 ? -28.250 6.125 31.691 1.00 93.25 345 CYS A CA 1
ATOM 2810 C C . CYS A 1 345 ? -28.601 7.598 31.937 1.00 93.25 345 CYS A C 1
ATOM 2812 O O . CYS A 1 345 ? -29.553 7.879 32.662 1.00 93.25 345 CYS A O 1
ATOM 2814 N N . GLU A 1 346 ? -27.849 8.528 31.345 1.00 90.62 346 GLU A N 1
ATOM 2815 C CA . GLU A 1 346 ? -28.060 9.973 31.501 1.00 90.62 346 GLU A CA 1
ATOM 2816 C C . GLU A 1 346 ? -29.410 10.406 30.923 1.00 90.62 346 GLU A C 1
ATOM 2818 O O . GLU A 1 346 ? -30.215 11.004 31.636 1.00 90.62 346 GLU A O 1
ATOM 2823 N N . ASN A 1 347 ? -29.727 9.972 29.700 1.00 90.62 347 ASN A N 1
ATOM 2824 C CA . ASN A 1 347 ? -31.020 10.242 29.070 1.00 90.62 347 ASN A CA 1
ATOM 2825 C C . ASN A 1 347 ? -32.198 9.705 29.901 1.00 90.62 347 ASN A C 1
ATOM 2827 O O . ASN A 1 347 ? -33.244 10.346 30.005 1.00 90.62 347 ASN A O 1
ATOM 2831 N N . TYR A 1 348 ? -32.053 8.524 30.507 1.00 88.44 348 TYR A N 1
ATOM 2832 C CA . TYR A 1 348 ? -33.102 7.948 31.348 1.00 88.44 348 TYR A CA 1
ATOM 2833 C C . TYR A 1 348 ? -33.281 8.724 32.664 1.00 88.44 348 TYR A C 1
ATOM 2835 O O . TYR A 1 348 ? -34.407 8.928 33.116 1.00 88.44 348 TYR A O 1
ATOM 2843 N N . ILE A 1 349 ? -32.184 9.205 33.258 1.00 85.12 349 ILE A N 1
ATOM 2844 C CA . ILE A 1 349 ? -32.217 10.053 34.457 1.00 85.12 349 ILE A CA 1
ATOM 2845 C C . ILE A 1 349 ? -32.924 11.380 34.164 1.00 85.12 349 ILE A C 1
ATOM 2847 O O . ILE A 1 349 ? -33.784 11.776 34.950 1.00 85.12 349 ILE A O 1
ATOM 2851 N N . ASP A 1 350 ? -32.603 12.033 33.049 1.00 82.06 350 ASP A N 1
ATOM 2852 C CA . ASP A 1 350 ? -33.216 13.310 32.674 1.00 82.06 350 ASP A CA 1
ATOM 2853 C C . ASP A 1 350 ? -34.722 13.156 32.421 1.00 82.06 350 ASP A C 1
ATOM 2855 O O . ASP A 1 350 ? -35.519 13.960 32.904 1.00 82.06 350 ASP A O 1
ATOM 2859 N N . ASN A 1 351 ? -35.137 12.065 31.770 1.00 78.81 351 ASN A N 1
ATOM 2860 C CA . ASN A 1 351 ? -36.554 11.770 31.548 1.00 78.81 351 ASN A CA 1
ATOM 2861 C C . ASN A 1 351 ? -37.333 11.510 32.850 1.00 78.81 351 ASN A C 1
ATOM 2863 O O . ASN A 1 351 ? -38.498 11.888 32.933 1.00 78.81 351 ASN A O 1
ATOM 2867 N N . ILE A 1 352 ? -36.712 10.915 33.876 1.00 72.62 352 ILE A N 1
ATOM 2868 C CA . ILE A 1 352 ? -37.343 10.737 35.198 1.00 72.62 352 ILE A CA 1
ATOM 2869 C C . ILE A 1 352 ? -37.475 12.065 35.951 1.00 72.62 352 ILE A C 1
ATOM 2871 O O . ILE A 1 352 ? -38.406 12.230 36.725 1.00 72.62 352 ILE A O 1
ATOM 2875 N N . VAL A 1 353 ? -36.535 12.998 35.785 1.00 65.25 353 VAL A N 1
ATOM 2876 C CA . VAL A 1 353 ? -36.568 14.287 36.503 1.00 65.25 353 VAL A CA 1
ATOM 2877 C C . VAL A 1 353 ? -37.596 15.251 35.898 1.00 65.25 353 VAL A C 1
ATOM 2879 O O . VAL A 1 353 ? -38.085 16.139 36.597 1.00 65.25 353 VAL A O 1
ATOM 2882 N N . VAL A 1 354 ? -37.912 15.093 34.610 1.00 59.78 354 VAL A N 1
ATOM 2883 C CA . VAL A 1 354 ? -38.866 15.943 33.876 1.00 59.78 354 VAL A CA 1
ATOM 2884 C C . VAL A 1 354 ? -40.309 15.407 33.932 1.00 59.78 354 VAL A C 1
ATOM 2886 O O . VAL A 1 354 ? -41.240 16.190 33.729 1.00 59.78 354 VAL A O 1
ATOM 2889 N N . ALA A 1 355 ? -40.503 14.113 34.209 1.00 52.22 355 ALA A N 1
ATOM 2890 C CA . ALA A 1 355 ? -41.809 13.473 34.414 1.00 52.22 355 ALA A CA 1
ATOM 2891 C C . ALA A 1 355 ? -42.275 13.569 35.876 1.00 52.22 355 ALA A C 1
ATOM 2893 O O . ALA A 1 355 ? -43.501 13.739 36.081 1.00 52.22 355 ALA A O 1
#

InterPro domains:
  IPR000210 BTB/POZ domain [PS50097] (253-321)
  IPR000210 BTB/POZ domain [SM00225] (134-244)
  IPR000210 BTB/POZ domain [SM00225] (253-353)
  IPR003131 Potassium channel tetramerisation-type BTB domain [PF02214] (136-232)
  IPR003131 Potassium channel tetramerisation-type BTB domain [PF02214] (255-345)
  IPR011333 SKP1/BTB/POZ domain superfamily [G3DSA:3.30.710.10] (131-247)
  IPR011333 SKP1/BTB/POZ domain superfamily [G3DSA:3.30.710.10] (248-352)
  IPR011333 SKP1/BTB/POZ domain superfamily [SSF54695] (134-243)
  IPR011333 SKP1/BTB/POZ domain superfamily [SSF54695] (253-348)
  IPR045068 BTB/POZ domain-containing adapter for CUL3-mediated RhoA degradation protein 1-3 [PTHR11145] (246-349)

Secondary structure (DSSP, 8-state):
-EEEEEEEETT--S-EEEEEEEETTEEEEEEEEEEEE-SSEEEEEEEEEEEE-S---TTTTT--EEEEEEEEEEESSSS-EEEEEEEEEEEESSEEEEEEEEE--TT-SEEEEEEEEEEEE-TT--S---S--PEEEEEETTEEEEEEHHHHHTT---HHHHHHHHHHHHHHTS--TT---PPPPPEEE-S-GGGHHHHHHHHHHS--PPPS-HHHHHHHHHHHHHTT-HHHHHHHHHHHHHHHTTSSS----EEEEEETTEEEEEEHHHHHSSSSHHHHHHHTT----SSS-SSEEE-S-GGGHHHHHHHHHHS--PPPSSHHHHHHHHHHHHHTT-HHHHHHHHHHHHHHHH-

Mean predicted aligned error: 20.7 Å

Foldseek 3Di:
DDKDKDKDFPPDQDKDKDWPQDDPQWTKMKIKGFDDDDLWKTKIKIKIFIAGNDPDDPVQRFAWKKKKWKWWWDDPDPPDTDTHTQDIDMDGGGMDMDMTMDTDDSPDRIIIMMIDIGTDTHPPDPDDDDDDQDWAWAQELNDTDTDGPQLCVPAQPPCPVVVVVVVVVVVQVPDDPPPDRDDDDHHYDDHDCPCVVQVSVCSNVVDGDDDPDLVSLVVVLVVCVVRVRVSSVVVSVVVNVVVVCVPDPHPFQWAWAQELNDIDIDGLCLQCVDPWDSVCCVVVVPPPPPPDDRHHYDDHDCPCVVQVSVCSVPVDGDADPDLVRLVVNLVVCVVRVVVSSVVVSVVSNVVVVVD

Solvent-accessible surface area (backbone atoms only — not comparable to full-atom values): 20597 Å² total; per-residue (Å²): 113,50,75,48,80,45,78,42,55,72,86,58,80,69,69,48,75,46,76,76,46,78,54,82,53,22,40,33,34,38,38,39,36,73,77,51,70,62,72,50,36,37,35,35,35,40,37,41,38,39,45,57,75,57,99,63,62,75,89,47,56,43,48,35,31,30,40,36,36,36,22,42,59,47,73,80,54,102,89,48,63,50,72,44,80,76,46,76,45,80,35,54,39,50,62,38,74,51,74,50,80,43,82,45,61,73,88,54,66,58,50,48,34,36,44,32,42,35,76,75,45,52,56,84,68,74,84,84,78,88,72,79,66,59,75,42,45,36,24,26,61,86,44,82,43,81,47,38,52,68,43,46,73,74,57,54,68,51,60,71,62,55,47,54,47,51,54,48,54,64,63,63,68,64,73,61,100,77,80,71,81,79,82,78,80,57,50,76,40,99,43,79,50,89,54,48,66,59,52,53,45,27,45,65,66,76,53,70,89,78,69,91,47,65,69,58,35,51,55,46,29,53,50,23,56,73,51,49,25,63,70,57,28,51,51,35,52,52,53,54,53,56,47,58,67,68,76,44,77,86,73,77,54,72,42,38,34,26,29,60,86,43,80,45,79,49,39,55,66,39,47,48,65,48,82,30,47,55,24,55,47,65,72,66,58,59,84,67,65,98,68,88,71,85,48,53,76,40,98,42,77,49,90,53,44,65,56,55,51,43,25,44,67,69,76,54,69,89,74,64,90,48,71,68,54,32,55,50,47,28,53,51,26,55,71,46,38,34,61,73,54,30,54,52,37,51,57,52,52,54,53,61,76,74,104

pLDDT: mean 76.3, std 16.57, range [34.97, 97.88]

Radius of gyration: 32.51 Å; Cα contacts (8 Å, |Δi|>4): 507; chains: 1; bounding box: 84×50×92 Å